Protein AF-0000000072267066 (afdb_homodimer)

Foldseek 3Di:
DQPPVLLVVLQVVLLVDAADAQFGKFKDKDFAAPVQADPVQFRDPVSVVSVLSSRVNSNCNRNCVVVLCVVVVKDKDWPDKDKDFDDTDHHGFMKMKMKGWQWDDFFWTWMKMWIDGPRHTGMIMITTMFIADPVGTDTVCVSCVSSVHDHTDDGDPVSVVVVVVVVPDDPPDDD/DQPPVLLVVLQVVLLVDAADAQFGKFKDKDFAAPVQADPVQFRDPVSVVSVLSSRVNSNCNRNCVVVVCVVVVKDKDWPDKDKDFDATDHHGFMKMKMKGWQWDDFFWTWMKMWIDGPRHTGMIMITTMFIADPVGTDTVCVSCVSSVHDHTDDGDPVSVVVVVVVVPDDPPDDD

Structure (mmCIF, N/CA/C/O backbone):
data_AF-0000000072267066-model_v1
#
loop_
_entity.id
_entity.type
_entity.pdbx_description
1 polymer 'Thioesterase family protein'
#
loop_
_atom_site.group_PDB
_atom_site.id
_atom_site.type_symbol
_atom_site.label_atom_id
_atom_site.label_alt_id
_atom_site.label_comp_id
_atom_site.label_asym_id
_atom_site.label_entity_id
_atom_site.label_seq_id
_atom_site.pdbx_PDB_ins_code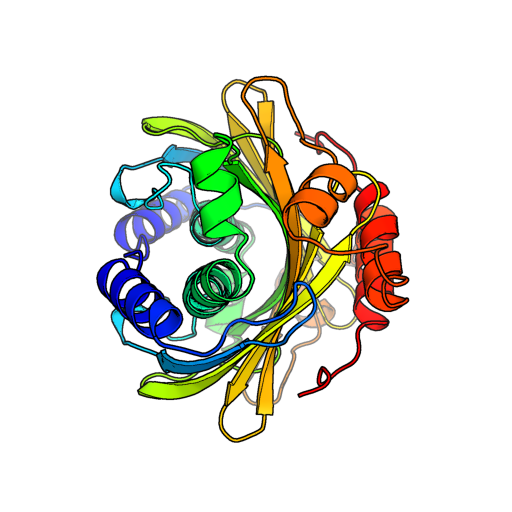
_atom_site.Cartn_x
_atom_site.Cartn_y
_atom_site.Cartn_z
_atom_site.occupancy
_atom_site.B_iso_or_equiv
_atom_site.auth_seq_id
_atom_site.auth_comp_id
_atom_site.auth_asym_id
_atom_site.auth_atom_id
_atom_site.pdbx_PDB_model_num
ATOM 1 N N . MET A 1 1 ? -0.296 6.656 -15.383 1 60.41 1 MET A N 1
ATOM 2 C CA . MET A 1 1 ? -0.919 5.664 -16.25 1 60.41 1 MET A CA 1
ATOM 3 C C . MET A 1 1 ? -0.425 4.258 -15.922 1 60.41 1 MET A C 1
ATOM 5 O O . MET A 1 1 ? 0.74 4.074 -15.562 1 60.41 1 MET A O 1
ATOM 9 N N . TYR A 1 2 ? -1.377 3.418 -15.844 1 66.69 2 TYR A N 1
ATOM 10 C CA . TYR A 1 2 ? -1.003 2.031 -15.586 1 66.69 2 TYR A CA 1
ATOM 11 C C . TYR A 1 2 ? -0.14 1.484 -16.719 1 66.69 2 TYR A C 1
ATOM 13 O O . TYR A 1 2 ? -0.4 1.756 -17.891 1 66.69 2 TYR A O 1
ATOM 21 N N . PRO A 1 3 ? 0.921 0.842 -16.406 1 71.5 3 PRO A N 1
ATOM 22 C CA . PRO A 1 3 ? 1.865 0.387 -17.422 1 71.5 3 PRO A CA 1
ATOM 23 C C . PRO A 1 3 ? 1.376 -0.854 -18.172 1 71.5 3 PRO A C 1
ATOM 25 O O . PRO A 1 3 ? 2.008 -1.911 -18.094 1 71.5 3 PRO A O 1
ATOM 28 N N . TYR A 1 4 ? 0.427 -0.671 -19.047 1 74.69 4 TYR A N 1
ATOM 29 C CA . TYR A 1 4 ? -0.216 -1.79 -19.734 1 74.69 4 TYR A CA 1
ATOM 30 C C . TYR A 1 4 ? 0.747 -2.469 -20.703 1 74.69 4 TYR A C 1
ATOM 32 O O . TYR A 1 4 ? 0.83 -3.699 -20.734 1 74.69 4 TYR A O 1
ATOM 40 N N . VAL A 1 5 ? 1.409 -1.64 -21.406 1 76.31 5 VAL A N 1
ATOM 41 C CA . VAL A 1 5 ? 2.295 -2.195 -22.422 1 76.31 5 VAL A CA 1
ATOM 42 C C . VAL A 1 5 ? 3.434 -2.963 -21.75 1 76.31 5 VAL A C 1
ATOM 44 O O . VAL A 1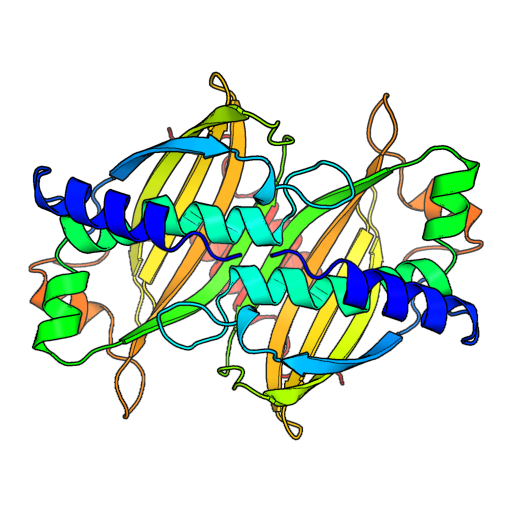 5 ? 3.752 -4.086 -22.141 1 76.31 5 VAL A O 1
ATOM 47 N N . ARG A 1 6 ? 3.965 -2.465 -20.703 1 80.44 6 ARG A N 1
ATOM 48 C CA . ARG A 1 6 ? 5.043 -3.127 -19.984 1 80.44 6 ARG A CA 1
ATOM 49 C C . ARG A 1 6 ? 4.559 -4.426 -19.344 1 80.44 6 ARG A C 1
ATOM 51 O O . ARG A 1 6 ? 5.262 -5.438 -19.375 1 80.44 6 ARG A O 1
ATOM 58 N N . LEU A 1 7 ? 3.393 -4.297 -18.781 1 80.19 7 LEU A N 1
ATOM 59 C CA . LEU A 1 7 ? 2.826 -5.488 -18.156 1 80.19 7 LEU A CA 1
ATOM 60 C C . LEU A 1 7 ? 2.627 -6.598 -19.188 1 80.19 7 LEU A C 1
ATOM 62 O O . LEU A 1 7 ? 2.988 -7.75 -18.938 1 80.19 7 LEU A O 1
ATOM 66 N N . PHE A 1 8 ? 2.102 -6.215 -20.344 1 83.69 8 PHE A N 1
ATOM 67 C CA . PHE A 1 8 ? 1.867 -7.176 -21.422 1 83.69 8 PHE A CA 1
ATOM 68 C C . PHE A 1 8 ? 3.176 -7.816 -21.875 1 83.69 8 PHE A C 1
ATOM 70 O O . PHE A 1 8 ? 3.254 -9.031 -22.031 1 83.69 8 PHE A O 1
ATOM 77 N N . MET A 1 9 ? 4.164 -7 -22.047 1 85.06 9 MET A N 1
ATOM 78 C CA . MET A 1 9 ? 5.461 -7.504 -22.484 1 85.06 9 MET A CA 1
ATOM 79 C C . MET A 1 9 ? 6.066 -8.438 -21.453 1 85.06 9 MET A C 1
ATOM 81 O O . MET A 1 9 ? 6.652 -9.461 -21.797 1 85.06 9 MET A O 1
ATOM 85 N N . GLU A 1 10 ? 5.898 -8.125 -20.203 1 86 10 GLU A N 1
ATOM 86 C CA . GLU A 1 10 ? 6.434 -8.969 -19.125 1 86 10 GLU A CA 1
ATOM 87 C C . GLU A 1 10 ? 5.707 -10.312 -19.062 1 86 10 GLU A C 1
ATOM 89 O O . GLU A 1 10 ? 6.328 -11.344 -18.812 1 86 10 GLU A O 1
ATOM 94 N N . MET A 1 11 ? 4.441 -10.234 -19.297 1 86.19 11 MET A N 1
ATOM 95 C CA . MET A 1 11 ? 3.662 -11.477 -19.297 1 86.19 11 MET A CA 1
ATOM 96 C C . MET A 1 11 ? 4.059 -12.367 -20.469 1 86.19 11 MET A C 1
ATOM 98 O O . MET A 1 11 ? 4.18 -13.586 -20.312 1 86.19 11 MET A O 1
ATOM 102 N N . ARG A 1 12 ? 4.246 -11.797 -21.578 1 88 12 ARG A N 1
ATOM 103 C CA . ARG A 1 12 ? 4.676 -12.562 -22.734 1 88 12 ARG A CA 1
ATOM 104 C C . ARG A 1 12 ? 6.055 -13.172 -22.516 1 88 12 ARG A C 1
ATOM 106 O O . ARG A 1 12 ? 6.297 -14.32 -22.891 1 88 12 ARG A O 1
ATOM 113 N N . ARG A 1 13 ? 6.891 -12.438 -21.969 1 89.38 13 ARG A N 1
ATOM 114 C CA . ARG A 1 13 ? 8.219 -12.945 -21.656 1 89.38 13 ARG A CA 1
ATOM 115 C C . ARG A 1 13 ? 8.141 -14.102 -20.656 1 89.38 13 ARG A C 1
ATOM 117 O O . ARG A 1 13 ? 8.867 -15.086 -20.797 1 89.38 13 ARG A O 1
ATOM 124 N N . ALA A 1 14 ? 7.309 -13.977 -19.703 1 88.81 14 ALA A N 1
ATOM 125 C CA . ALA A 1 14 ? 7.156 -14.984 -18.656 1 88.81 14 ALA A CA 1
ATOM 126 C C . ALA A 1 14 ? 6.727 -16.328 -19.25 1 88.81 14 ALA A C 1
ATOM 128 O O . ALA A 1 14 ? 7.102 -17.375 -18.734 1 88.81 14 ALA A O 1
ATOM 129 N N . ARG A 1 15 ? 5.973 -16.297 -20.328 1 90.31 15 ARG A N 1
ATOM 130 C CA . ARG A 1 15 ? 5.469 -17.516 -20.969 1 90.31 15 ARG A CA 1
ATOM 131 C C . ARG A 1 15 ? 6.602 -18.312 -21.594 1 90.31 15 ARG A C 1
ATOM 133 O O . ARG A 1 15 ? 6.469 -19.516 -21.828 1 90.31 15 ARG A O 1
ATOM 140 N N . ARG A 1 16 ? 7.648 -17.641 -21.828 1 91.94 16 ARG A N 1
ATOM 141 C CA . ARG A 1 16 ? 8.781 -18.281 -22.484 1 91.94 16 ARG A CA 1
ATOM 142 C C . ARG A 1 16 ? 9.805 -18.766 -21.453 1 91.94 16 ARG A C 1
ATOM 144 O O . ARG A 1 16 ? 10.773 -19.438 -21.812 1 91.94 16 ARG A O 1
ATOM 151 N N . LEU A 1 17 ? 9.641 -18.406 -20.266 1 93.94 17 LEU A N 1
ATOM 152 C CA . LEU A 1 17 ? 10.555 -18.797 -19.203 1 93.94 17 LEU A CA 1
ATOM 153 C C . LEU A 1 17 ? 10.148 -20.156 -18.609 1 93.94 17 LEU A C 1
ATOM 155 O O . LEU A 1 17 ? 9.008 -20.594 -18.781 1 93.94 17 LEU A O 1
ATOM 159 N N . ASP A 1 18 ? 11.039 -20.797 -17.922 1 95.81 18 ASP A N 1
ATOM 160 C CA . ASP A 1 18 ? 10.75 -22.062 -17.266 1 95.81 18 ASP A CA 1
ATOM 161 C C . ASP A 1 18 ? 9.656 -21.891 -16.203 1 95.81 18 ASP A C 1
ATOM 163 O O . ASP A 1 18 ? 9.633 -20.891 -15.484 1 95.81 18 ASP A O 1
ATOM 167 N N . PRO A 1 19 ? 8.82 -22.875 -16.094 1 96.31 19 PRO A N 1
ATOM 168 C CA . PRO A 1 19 ? 7.809 -22.797 -15.039 1 96.31 19 PRO A CA 1
ATOM 169 C C . PRO A 1 19 ? 8.422 -22.797 -13.641 1 96.31 19 PRO A C 1
ATOM 171 O O . PRO A 1 19 ? 9.547 -23.281 -13.453 1 96.31 19 PRO A O 1
ATOM 174 N N . LEU A 1 20 ? 7.719 -22.203 -12.742 1 97.31 20 LEU A N 1
ATOM 175 C CA . LEU A 1 20 ? 8.094 -22.172 -11.336 1 97.31 20 LEU A CA 1
ATOM 176 C C . LEU A 1 20 ? 7.098 -22.953 -10.484 1 97.31 20 LEU A C 1
ATOM 178 O O . LEU A 1 20 ? 5.902 -22.969 -10.789 1 97.31 20 LEU A O 1
ATOM 182 N N . PRO A 1 21 ? 7.645 -23.656 -9.445 1 96.19 21 PRO A N 1
ATOM 183 C CA . PRO A 1 21 ? 6.664 -24.141 -8.469 1 96.19 21 PRO A CA 1
ATOM 184 C C . PRO A 1 21 ? 5.918 -23 -7.773 1 96.19 21 PRO A C 1
ATOM 186 O O . PRO A 1 21 ? 6.336 -21.844 -7.852 1 96.19 21 PRO A O 1
ATOM 189 N N . VAL A 1 22 ? 4.855 -23.281 -7.078 1 95.56 22 VAL A N 1
ATOM 190 C CA . VAL A 1 22 ? 3.988 -22.281 -6.453 1 95.56 22 VAL A CA 1
ATOM 191 C C . VAL A 1 22 ? 4.801 -21.422 -5.5 1 95.56 22 VAL A C 1
ATOM 193 O O . VAL A 1 22 ? 4.531 -20.219 -5.355 1 95.56 22 VAL A O 1
ATOM 196 N N . LEU A 1 23 ? 5.797 -22 -4.891 1 96.56 23 LEU A N 1
ATOM 197 C CA . LEU A 1 23 ? 6.602 -21.297 -3.906 1 96.56 23 LEU A CA 1
ATOM 198 C C . LEU A 1 23 ? 7.91 -20.812 -4.523 1 96.56 23 LEU A C 1
ATOM 200 O O . LEU A 1 23 ? 8.844 -20.453 -3.807 1 96.56 23 LEU A O 1
ATOM 204 N N . GLY A 1 24 ? 8.008 -20.891 -5.848 1 96.75 24 GLY A N 1
ATOM 205 C CA . GLY A 1 24 ? 9.211 -20.438 -6.543 1 96.75 24 GLY A CA 1
ATOM 206 C C . GLY A 1 24 ? 9.359 -18.938 -6.559 1 96.75 24 GLY A C 1
ATOM 207 O O . GLY A 1 24 ? 8.422 -18.203 -6.238 1 96.75 24 GLY A O 1
ATOM 208 N N . THR A 1 25 ? 10.555 -18.469 -6.969 1 97.75 25 THR A N 1
ATOM 209 C CA . THR A 1 25 ? 10.898 -17.047 -6.977 1 97.75 25 THR A CA 1
ATOM 210 C C . THR A 1 25 ? 11.078 -16.547 -8.406 1 97.75 25 THR A C 1
ATOM 212 O O . THR A 1 25 ? 11.797 -17.156 -9.203 1 97.75 25 THR A O 1
ATOM 215 N N . HIS A 1 26 ? 10.375 -15.484 -8.75 1 97.69 26 HIS A N 1
ATOM 216 C CA . HIS A 1 26 ? 10.555 -14.797 -10.023 1 97.69 26 HIS A CA 1
ATOM 217 C C . HIS A 1 26 ? 11.398 -13.539 -9.852 1 97.69 26 HIS A C 1
ATOM 219 O O . HIS A 1 26 ? 11.117 -12.711 -8.992 1 97.69 26 HIS A O 1
ATOM 225 N N . ARG A 1 27 ? 12.422 -13.414 -10.602 1 96.75 27 ARG A N 1
ATOM 226 C CA . ARG A 1 27 ? 13.281 -12.234 -10.609 1 96.75 27 ARG A CA 1
ATOM 227 C C . ARG A 1 27 ? 13.195 -11.508 -11.945 1 96.75 27 ARG A C 1
ATOM 229 O O . ARG A 1 27 ? 13.156 -12.141 -13.008 1 96.75 27 ARG A O 1
ATOM 236 N N . SER A 1 28 ? 13.086 -10.234 -11.836 1 94.81 28 SER A N 1
ATOM 237 C CA . SER A 1 28 ? 13.023 -9.422 -13.047 1 94.81 28 SER A CA 1
ATOM 238 C C . SER A 1 28 ? 13.719 -8.078 -12.852 1 94.81 28 SER A C 1
ATOM 240 O O . SER A 1 28 ? 14.031 -7.695 -11.727 1 94.81 28 SER A O 1
ATOM 242 N N . SER A 1 29 ? 13.953 -7.441 -13.938 1 92.75 29 SER A N 1
ATOM 243 C CA . SER A 1 29 ? 14.586 -6.125 -13.938 1 92.75 29 SER A CA 1
ATOM 244 C C . SER A 1 29 ? 13.734 -5.105 -14.68 1 92.75 29 SER A C 1
ATOM 246 O O . SER A 1 29 ? 13.172 -5.41 -15.734 1 92.75 29 SER A O 1
ATOM 248 N N . HIS A 1 30 ? 13.617 -3.99 -14.016 1 88.62 30 HIS A N 1
ATOM 249 C CA . HIS A 1 30 ? 12.797 -2.93 -14.594 1 88.62 30 HIS A CA 1
ATOM 250 C C . HIS A 1 30 ? 13.484 -1.575 -14.477 1 88.62 30 HIS A C 1
ATOM 252 O O . HIS A 1 30 ? 14.375 -1.394 -13.641 1 88.62 30 HIS A O 1
ATOM 258 N N . ARG A 1 31 ? 13.07 -0.757 -15.375 1 84.5 31 ARG A N 1
ATOM 259 C CA . ARG A 1 31 ? 13.555 0.619 -15.297 1 84.5 31 ARG A CA 1
ATOM 260 C C . ARG A 1 31 ? 12.438 1.565 -14.875 1 84.5 31 ARG A C 1
ATOM 262 O O . ARG A 1 31 ? 11.297 1.423 -15.312 1 84.5 31 ARG A O 1
ATOM 269 N N . CYS A 1 32 ? 12.836 2.412 -13.953 1 76.19 32 CYS A N 1
ATOM 270 C CA . CYS A 1 32 ? 11.875 3.441 -13.562 1 76.19 32 CYS A CA 1
ATOM 271 C C . CYS A 1 32 ? 11.773 4.523 -14.625 1 76.19 32 CYS A C 1
ATOM 273 O O . CYS A 1 32 ? 12.773 5.137 -15 1 76.19 32 CYS A O 1
ATOM 275 N N . LEU A 1 33 ? 10.547 4.75 -15.141 1 70.31 33 LEU A N 1
ATOM 276 C CA . LEU A 1 33 ? 10.367 5.715 -16.219 1 70.31 33 LEU A CA 1
ATOM 277 C C . LEU A 1 33 ? 9.766 7.016 -15.688 1 70.31 33 LEU A C 1
ATOM 279 O O . LEU A 1 33 ? 9.195 7.039 -14.602 1 70.31 33 LEU A O 1
ATOM 283 N N . PRO A 1 34 ? 9.961 8.078 -16.453 1 65.19 34 PRO A N 1
ATOM 284 C CA . PRO A 1 34 ? 9.539 9.406 -15.992 1 65.19 34 PRO A CA 1
ATOM 285 C C . PRO A 1 34 ? 8.062 9.453 -15.602 1 65.19 34 PRO A C 1
ATOM 287 O O . PRO A 1 34 ? 7.695 10.156 -14.656 1 65.19 34 PRO A O 1
ATOM 290 N N . TRP A 1 35 ? 7.297 8.734 -16.266 1 62 35 TRP A N 1
ATOM 291 C CA . TRP A 1 35 ? 5.867 8.82 -16 1 62 35 TRP A CA 1
ATOM 292 C C . TRP A 1 35 ? 5.496 8.016 -14.758 1 62 35 TRP A C 1
ATOM 294 O O . TRP A 1 35 ? 4.344 8.031 -14.32 1 62 35 TRP A O 1
ATOM 304 N N . ASP A 1 36 ? 6.555 7.434 -14.234 1 60.69 36 ASP A N 1
ATOM 305 C CA . ASP A 1 36 ? 6.332 6.684 -13.008 1 60.69 36 ASP A CA 1
ATOM 306 C C . ASP A 1 36 ? 6.469 7.582 -11.781 1 60.69 36 ASP A C 1
ATOM 308 O O . ASP A 1 36 ? 6.129 7.176 -10.664 1 60.69 36 ASP A O 1
ATOM 312 N N . LEU A 1 37 ? 6.941 8.758 -11.984 1 54.62 37 LEU A N 1
ATOM 313 C CA . LEU A 1 37 ? 7.348 9.57 -10.844 1 54.62 37 LEU A CA 1
ATOM 314 C C . LEU A 1 37 ? 6.227 10.508 -10.406 1 54.62 37 LEU A C 1
ATOM 316 O O . LEU A 1 37 ? 5.359 10.859 -11.211 1 54.62 37 LEU A O 1
ATOM 320 N N . ALA A 1 38 ? 6.121 10.672 -8.984 1 57.47 38 ALA A N 1
ATOM 321 C CA . ALA A 1 38 ? 5.191 11.633 -8.391 1 57.47 38 ALA A CA 1
ATOM 322 C C . ALA A 1 38 ? 5.777 13.039 -8.391 1 57.47 38 ALA A C 1
ATOM 324 O O . ALA A 1 38 ? 6.973 13.219 -8.648 1 57.47 38 ALA A O 1
ATOM 325 N N . PRO A 1 39 ? 4.922 14.156 -8.352 1 47.88 39 PRO A N 1
ATOM 326 C CA . PRO A 1 39 ? 5.398 15.547 -8.367 1 47.88 39 PRO A CA 1
ATOM 327 C C . PRO A 1 39 ? 6.625 15.758 -7.48 1 47.88 39 PRO A C 1
ATOM 329 O O . PRO A 1 39 ? 7.477 16.594 -7.793 1 47.88 39 PRO A O 1
ATOM 332 N N . TRP A 1 40 ? 6.727 15.086 -6.324 1 48.38 40 TRP A N 1
ATOM 333 C CA . TRP A 1 40 ? 7.895 15.336 -5.48 1 48.38 40 TRP A CA 1
ATOM 334 C C . TRP A 1 40 ? 9.094 14.516 -5.949 1 48.38 40 TRP A C 1
ATOM 336 O O . TRP A 1 40 ? 10.016 14.258 -5.172 1 48.38 40 TRP A O 1
ATOM 346 N N . ARG A 1 41 ? 9.039 14.258 -7.23 1 45.81 41 ARG A N 1
ATOM 347 C CA . ARG A 1 41 ? 10.148 13.648 -7.965 1 45.81 41 ARG A CA 1
ATOM 348 C C . ARG A 1 41 ? 10.523 12.305 -7.363 1 45.81 41 ARG A C 1
ATOM 350 O O . ARG A 1 41 ? 11.695 11.914 -7.395 1 45.81 41 ARG A O 1
ATOM 357 N N . GLU A 1 42 ? 9.812 11.781 -6.434 1 53.75 42 GLU A N 1
ATOM 358 C CA . GLU A 1 42 ? 10.047 10.461 -5.859 1 53.75 42 GLU A CA 1
ATOM 359 C C . GLU A 1 42 ? 8.945 9.484 -6.25 1 53.75 42 GLU A C 1
ATOM 361 O O . GLU A 1 42 ? 7.824 9.898 -6.566 1 53.75 42 GLU A O 1
ATOM 366 N N . LEU A 1 43 ? 9.5 8.352 -6.551 1 52.41 43 LEU A N 1
ATOM 367 C CA . LEU A 1 43 ? 8.492 7.328 -6.785 1 52.41 43 LEU A CA 1
ATOM 368 C C . LEU A 1 43 ? 7.438 7.336 -5.688 1 52.41 43 LEU A C 1
ATOM 370 O O . LEU A 1 43 ? 7.762 7.168 -4.508 1 52.41 43 LEU A O 1
ATOM 374 N N . ASN A 1 44 ? 6.316 7.652 -6.156 1 67.69 44 ASN A N 1
ATOM 375 C CA . ASN A 1 44 ? 5.176 7.727 -5.25 1 67.69 44 ASN A CA 1
ATOM 376 C C . ASN A 1 44 ? 4.809 6.352 -4.695 1 67.69 44 ASN A C 1
ATOM 378 O O . ASN A 1 44 ? 5.039 5.332 -5.352 1 67.69 44 ASN A O 1
ATOM 382 N N . ASN A 1 45 ? 4.457 6.309 -3.502 1 74.88 45 ASN A N 1
ATOM 383 C CA . ASN A 1 45 ? 4.117 5.066 -2.811 1 74.88 45 ASN A CA 1
ATOM 384 C C . ASN A 1 45 ? 3.102 4.246 -3.6 1 74.88 45 ASN A C 1
ATOM 386 O O . ASN A 1 45 ? 3.201 3.02 -3.662 1 74.88 45 ASN A O 1
ATOM 390 N N . GLY A 1 46 ? 2.188 4.941 -4.281 1 76.06 46 GLY A N 1
ATOM 391 C CA . GLY A 1 46 ? 1.214 4.238 -5.102 1 76.06 46 GLY A CA 1
ATOM 392 C C . GLY A 1 46 ? 1.816 3.629 -6.352 1 76.06 46 GLY A C 1
ATOM 393 O O . GLY A 1 46 ? 1.479 2.502 -6.723 1 76.06 46 GLY A O 1
ATOM 394 N N . ARG A 1 47 ? 2.707 4.285 -6.887 1 78.56 47 ARG A N 1
ATOM 395 C CA . ARG A 1 47 ? 3.354 3.801 -8.102 1 78.56 47 ARG A CA 1
ATOM 396 C C . ARG A 1 47 ? 4.246 2.602 -7.801 1 78.56 47 ARG A C 1
ATOM 398 O O . ARG A 1 47 ? 4.371 1.691 -8.625 1 78.56 47 ARG A O 1
ATOM 405 N N . THR A 1 48 ? 4.84 2.648 -6.723 1 83.69 48 THR A N 1
ATOM 406 C CA . THR A 1 48 ? 5.637 1.493 -6.324 1 83.69 48 THR A CA 1
ATOM 407 C C . THR A 1 48 ? 4.793 0.223 -6.332 1 83.69 48 THR A C 1
ATOM 409 O O . THR A 1 48 ? 5.227 -0.816 -6.832 1 83.69 48 THR A O 1
ATOM 412 N N . LEU A 1 49 ? 3.586 0.316 -5.809 1 86.44 49 LEU A N 1
ATOM 413 C CA . LEU A 1 49 ? 2.701 -0.844 -5.793 1 86.44 49 LEU A CA 1
ATOM 414 C C . LEU A 1 49 ? 2.338 -1.268 -7.215 1 86.44 49 LEU A C 1
ATOM 416 O O . LEU A 1 49 ? 2.221 -2.461 -7.5 1 86.44 49 LEU A O 1
ATOM 420 N N . THR A 1 50 ? 2.213 -0.286 -8.047 1 83.25 50 THR A N 1
ATOM 421 C CA . THR A 1 50 ? 1.926 -0.58 -9.445 1 83.25 50 THR A CA 1
ATOM 422 C C . THR A 1 50 ? 3.104 -1.296 -10.102 1 83.25 50 THR A C 1
ATOM 424 O O . THR A 1 50 ? 2.91 -2.23 -10.883 1 83.25 50 THR A O 1
ATOM 427 N N . LEU A 1 51 ? 4.258 -0.851 -9.766 1 85.06 51 LEU A N 1
ATOM 428 C CA . LEU A 1 51 ? 5.449 -1.488 -10.312 1 85.06 51 LEU A CA 1
ATOM 429 C C . LEU A 1 51 ? 5.551 -2.939 -9.852 1 85.06 51 LEU A C 1
ATOM 431 O O . LEU A 1 51 ? 6.004 -3.805 -10.609 1 85.06 51 LEU A O 1
ATOM 435 N N . PHE A 1 52 ? 5.164 -3.178 -8.68 1 91.12 52 PHE A N 1
ATOM 436 C CA . PHE A 1 52 ? 5.195 -4.539 -8.156 1 91.12 52 PHE A CA 1
ATOM 437 C C . PHE A 1 52 ? 4.344 -5.469 -9.008 1 91.12 52 PHE A C 1
ATOM 439 O O . PHE A 1 52 ? 4.586 -6.676 -9.055 1 91.12 52 PHE A O 1
ATOM 446 N N . ASP A 1 53 ? 3.395 -4.938 -9.703 1 89 53 ASP A N 1
ATOM 447 C CA . ASP A 1 53 ? 2.568 -5.754 -10.586 1 89 53 ASP A CA 1
ATOM 448 C C . ASP A 1 53 ? 3.4 -6.352 -11.719 1 89 53 ASP A C 1
ATOM 450 O O . ASP A 1 53 ? 3.104 -7.445 -12.203 1 89 53 ASP A O 1
ATOM 454 N N . LEU A 1 54 ? 4.438 -5.641 -12.078 1 89.25 54 LEU A N 1
ATOM 455 C CA . LEU A 1 54 ? 5.293 -6.098 -13.172 1 89.25 54 LEU A CA 1
ATOM 456 C C . LEU A 1 54 ? 6.062 -7.352 -12.773 1 89.25 54 LEU A C 1
ATOM 458 O O . LEU A 1 54 ? 6.551 -8.086 -13.641 1 89.25 54 LEU A O 1
ATOM 462 N N . GLY A 1 55 ? 6.242 -7.578 -11.531 1 93.44 55 GLY A N 1
ATOM 463 C CA . GLY A 1 55 ? 6.836 -8.812 -11.047 1 93.44 55 GLY A CA 1
ATOM 464 C C . GLY A 1 55 ? 5.809 -9.867 -10.672 1 93.44 55 GLY A C 1
ATOM 465 O O . GLY A 1 55 ? 6.039 -11.062 -10.859 1 93.44 55 GLY A O 1
ATOM 466 N N . ARG A 1 56 ? 4.754 -9.422 -10.188 1 93.81 56 ARG A N 1
ATOM 467 C CA . ARG A 1 56 ? 3.725 -10.336 -9.695 1 93.81 56 ARG A CA 1
ATOM 468 C C . ARG A 1 56 ? 3.049 -11.07 -10.852 1 93.81 56 ARG A C 1
ATOM 470 O O . ARG A 1 56 ? 2.797 -12.273 -10.766 1 93.81 56 ARG A O 1
ATOM 477 N N . ALA A 1 57 ? 2.717 -10.312 -11.914 1 92.06 57 ALA A N 1
ATOM 478 C CA . ALA A 1 57 ? 2 -10.906 -13.039 1 92.06 57 ALA A CA 1
ATOM 479 C C . ALA A 1 57 ? 2.811 -12.031 -13.664 1 92.06 57 ALA A C 1
ATOM 481 O O . ALA A 1 57 ? 2.309 -13.148 -13.828 1 92.06 57 ALA A O 1
ATOM 482 N N . PRO A 1 58 ? 4.09 -11.789 -13.969 1 94.81 58 PRO A N 1
ATOM 483 C CA . PRO A 1 58 ? 4.895 -12.898 -14.484 1 94.81 58 PRO A CA 1
ATOM 484 C C . PRO A 1 58 ? 4.984 -14.07 -13.516 1 94.81 58 PRO A C 1
ATOM 486 O O . PRO A 1 58 ? 5.027 -15.227 -13.938 1 94.81 58 PRO A O 1
ATOM 489 N N . LEU A 1 59 ? 5.062 -13.781 -12.273 1 96.25 59 LEU A N 1
ATOM 490 C CA . LEU A 1 59 ? 5.074 -14.844 -11.281 1 96.25 59 LEU A CA 1
ATOM 491 C C . LEU A 1 59 ? 3.834 -15.727 -11.414 1 96.25 59 LEU A C 1
ATOM 493 O O . LEU A 1 59 ? 3.932 -16.953 -11.383 1 96.25 59 LEU A O 1
ATOM 497 N N . LEU A 1 60 ? 2.688 -15.109 -11.57 1 95.06 60 LEU A N 1
ATOM 498 C CA . LEU A 1 60 ? 1.432 -15.836 -11.711 1 95.06 60 LEU A CA 1
ATOM 499 C C . LEU A 1 60 ? 1.436 -16.688 -12.984 1 95.06 60 LEU A C 1
ATOM 501 O O . LEU A 1 60 ? 0.909 -17.797 -12.992 1 95.06 60 LEU A O 1
ATOM 505 N N . VAL A 1 61 ? 2.018 -16.156 -13.984 1 95.5 61 VAL A N 1
ATOM 506 C CA . VAL A 1 61 ? 2.115 -16.891 -15.242 1 95.5 61 VAL A CA 1
ATOM 507 C C . VAL A 1 61 ? 3.023 -18.109 -15.055 1 95.5 61 VAL A C 1
ATOM 509 O O . VAL A 1 61 ? 2.635 -19.234 -15.375 1 95.5 61 VAL A O 1
ATOM 512 N N . ARG A 1 62 ? 4.148 -17.891 -14.492 1 97.62 62 ARG A N 1
ATOM 513 C CA . ARG A 1 62 ? 5.164 -18.938 -14.422 1 97.62 62 ARG A CA 1
ATOM 514 C C . ARG A 1 62 ? 4.758 -20.031 -13.438 1 97.62 62 ARG A C 1
ATOM 516 O O . ARG A 1 62 ? 5.141 -21.188 -13.594 1 97.62 62 ARG A O 1
ATOM 523 N N . THR A 1 63 ? 4.004 -19.75 -12.43 1 97.19 63 THR A N 1
ATOM 524 C CA . THR A 1 63 ? 3.59 -20.734 -11.438 1 97.19 63 THR A CA 1
ATOM 525 C C . THR A 1 63 ? 2.352 -21.484 -11.914 1 97.19 63 THR A C 1
ATOM 527 O O . THR A 1 63 ? 1.915 -22.438 -11.258 1 97.19 63 THR A O 1
ATOM 530 N N . GLY A 1 64 ? 1.686 -20.984 -12.977 1 96.38 64 GLY A N 1
ATOM 531 C CA . GLY A 1 64 ? 0.488 -21.625 -13.5 1 96.38 64 GLY A CA 1
ATOM 532 C C . GLY A 1 64 ? -0.792 -21.062 -12.914 1 96.38 64 GLY A C 1
ATOM 533 O O . GLY A 1 64 ? -1.891 -21.438 -13.328 1 96.38 64 GLY A O 1
ATOM 534 N N . MET A 1 65 ? -0.665 -20.172 -12.023 1 95.75 65 MET A N 1
ATOM 535 C CA . MET A 1 65 ? -1.825 -19.562 -11.383 1 95.75 65 MET A CA 1
ATOM 536 C C . MET A 1 65 ? -2.736 -18.906 -12.414 1 95.75 65 MET A C 1
ATOM 538 O O . MET A 1 65 ? -3.955 -19.078 -12.367 1 95.75 65 MET A O 1
ATOM 542 N N . GLN A 1 66 ? -2.146 -18.172 -13.227 1 94.12 66 GLN A N 1
ATOM 543 C CA . GLN A 1 66 ? -2.932 -17.484 -14.242 1 94.12 66 GLN A CA 1
ATOM 544 C C . GLN A 1 66 ? -3.744 -18.453 -15.078 1 94.12 66 GLN A C 1
ATOM 546 O O . GLN A 1 66 ? -4.926 -18.234 -15.344 1 94.12 66 GLN A O 1
ATOM 551 N N . ARG A 1 67 ? -3.148 -19.5 -15.477 1 94.06 67 ARG A N 1
ATOM 552 C CA . ARG A 1 67 ? -3.805 -20.516 -16.297 1 94.06 67 ARG A CA 1
ATOM 553 C C . ARG A 1 67 ? -4.965 -21.156 -15.539 1 94.06 67 ARG A C 1
ATOM 555 O O . ARG A 1 67 ? -6.074 -21.266 -16.078 1 94.06 67 ARG A O 1
ATOM 562 N N . ILE A 1 68 ? -4.742 -21.578 -14.367 1 95.5 68 ILE A N 1
ATOM 563 C CA . ILE A 1 68 ? -5.754 -22.281 -13.586 1 95.5 68 ILE A CA 1
ATOM 564 C C . ILE A 1 68 ? -6.938 -21.359 -13.328 1 95.5 68 ILE A C 1
ATOM 566 O O . ILE A 1 68 ? -8.094 -21.766 -13.414 1 95.5 68 ILE A O 1
ATOM 570 N N . CYS A 1 69 ? -6.637 -20.141 -12.969 1 93.94 69 CYS A N 1
ATOM 571 C CA . CYS A 1 69 ? -7.707 -19.188 -12.734 1 93.94 69 CYS A CA 1
ATOM 572 C C . CYS A 1 69 ? -8.555 -19 -13.992 1 93.94 69 CYS A C 1
ATOM 574 O O . CYS A 1 69 ? -9.781 -18.922 -13.914 1 93.94 69 CYS A O 1
ATOM 576 N N . SER A 1 70 ? -7.895 -18.922 -15.078 1 93.25 70 SER A N 1
ATOM 577 C CA . SER A 1 70 ? -8.609 -18.781 -16.344 1 93.25 70 SER A CA 1
ATOM 578 C C . SER A 1 70 ? -9.469 -20.016 -16.625 1 93.25 70 SER A C 1
ATOM 580 O O . SER A 1 70 ? -10.641 -19.875 -17 1 93.25 70 SER A O 1
ATOM 582 N N . GLU A 1 71 ? -8.953 -21.156 -16.453 1 95.5 71 GLU A N 1
ATOM 583 C CA . GLU A 1 71 ? -9.633 -22.406 -16.75 1 95.5 71 GLU A CA 1
ATOM 584 C C . GLU A 1 71 ? -10.844 -22.609 -15.836 1 95.5 71 GLU A C 1
ATOM 586 O O . GLU A 1 71 ? -11.875 -23.109 -16.266 1 95.5 71 GLU A O 1
ATOM 591 N N . LYS A 1 72 ? -10.727 -22.141 -14.641 1 96.06 72 LYS A N 1
ATOM 592 C CA . LYS A 1 72 ? -11.766 -22.422 -13.648 1 96.06 72 LYS A CA 1
ATOM 593 C C . LYS A 1 72 ? -12.68 -21.234 -13.461 1 96.06 72 LYS A C 1
ATOM 595 O O . LYS A 1 72 ? -13.641 -21.297 -12.688 1 96.06 72 LYS A O 1
ATOM 600 N N . GLY A 1 73 ? -12.297 -20.188 -14.062 1 94.12 73 GLY A N 1
ATOM 601 C CA . GLY A 1 73 ? -13.094 -18.969 -13.922 1 94.12 73 GLY A CA 1
ATOM 602 C C . GLY A 1 73 ? -12.898 -18.281 -12.586 1 94.12 73 GLY A C 1
ATOM 603 O O . GLY A 1 73 ? -13.844 -17.719 -12.031 1 94.12 73 GLY A O 1
ATOM 604 N N . TRP A 1 74 ? -11.789 -18.453 -11.977 1 94.31 74 TRP A N 1
ATOM 605 C CA . TRP A 1 74 ? -11.469 -17.812 -10.703 1 94.31 74 TRP A CA 1
ATOM 606 C C . TRP A 1 74 ? -10.844 -16.438 -10.93 1 94.31 74 TRP A C 1
ATOM 608 O O . TRP A 1 74 ? -10.164 -16.203 -11.93 1 94.31 74 TRP A O 1
ATOM 618 N N . GLY A 1 75 ? -11.133 -15.523 -10.047 1 90.69 75 GLY A N 1
ATOM 619 C CA . GLY A 1 75 ? -10.461 -14.234 -9.992 1 90.69 75 GLY A CA 1
ATOM 620 C C . GLY A 1 75 ? -9.406 -14.156 -8.906 1 90.69 75 GLY A C 1
ATOM 621 O O . GLY A 1 75 ? -9.344 -15.023 -8.031 1 90.69 75 GLY A O 1
ATOM 622 N N . MET A 1 76 ? -8.547 -13.227 -9.125 1 90.81 76 MET A N 1
ATOM 623 C CA . MET A 1 76 ? -7.559 -12.938 -8.086 1 90.81 76 MET A CA 1
ATOM 624 C C . MET A 1 76 ? -7.68 -11.492 -7.605 1 90.81 76 MET A C 1
ATOM 626 O O . MET A 1 76 ? -7.848 -10.578 -8.414 1 90.81 76 MET A O 1
ATOM 630 N N . THR A 1 77 ? -7.637 -11.312 -6.297 1 90.25 77 THR A N 1
ATOM 631 C CA . THR A 1 77 ? -7.773 -9.961 -5.754 1 90.25 77 THR A CA 1
ATOM 632 C C . THR A 1 77 ? -6.836 -9.758 -4.566 1 90.25 77 THR A C 1
ATOM 634 O O . THR A 1 77 ? -6.48 -10.719 -3.883 1 90.25 77 THR A O 1
ATOM 637 N N . VAL A 1 78 ? -6.418 -8.539 -4.453 1 93.19 78 VAL A N 1
ATOM 638 C CA . VAL A 1 78 ? -5.605 -8.164 -3.301 1 93.19 78 VAL A CA 1
ATOM 639 C C . VAL A 1 78 ? -6.508 -7.777 -2.133 1 93.19 78 VAL A C 1
ATOM 641 O O . VAL A 1 78 ? -7.363 -6.902 -2.268 1 93.19 78 VAL A O 1
ATOM 644 N N . ALA A 1 79 ? -6.305 -8.43 -1.033 1 95.38 79 ALA A N 1
ATOM 645 C CA . ALA A 1 79 ? -7.117 -8.164 0.154 1 95.38 79 ALA A CA 1
ATOM 646 C C . ALA A 1 79 ? -6.391 -7.227 1.117 1 95.38 79 ALA A C 1
ATOM 648 O O . ALA A 1 79 ? -7.012 -6.633 2 1 95.38 79 ALA A O 1
ATOM 649 N N . GLY A 1 80 ? -5.098 -7.117 0.963 1 96 80 GLY A N 1
ATOM 650 C CA . GLY A 1 80 ? -4.309 -6.242 1.819 1 96 80 GLY A CA 1
ATOM 651 C C . GLY A 1 80 ? -2.836 -6.23 1.464 1 96 80 GLY A C 1
ATOM 652 O O . GLY A 1 80 ? -2.363 -7.098 0.725 1 96 80 GLY A O 1
ATOM 653 N N . SER A 1 81 ? -2.129 -5.285 1.983 1 96.5 81 SER A N 1
ATOM 654 C CA . SER A 1 81 ? -0.689 -5.188 1.77 1 96.5 81 SER A CA 1
ATOM 655 C C . SER A 1 81 ? -0.017 -4.391 2.885 1 96.5 81 SER A C 1
ATOM 657 O O . SER A 1 81 ? -0.662 -3.576 3.547 1 96.5 81 SER A O 1
ATOM 659 N N . SER A 1 82 ? 1.141 -4.684 3.129 1 97.56 82 SER A N 1
ATOM 660 C CA . SER A 1 82 ? 2.021 -3.93 4.016 1 97.56 82 SER A CA 1
ATOM 661 C C . SER A 1 82 ? 3.363 -3.643 3.352 1 97.56 82 SER A C 1
ATOM 663 O O . SER A 1 82 ? 4.09 -4.566 2.98 1 97.56 82 SER A O 1
ATOM 665 N N . VAL A 1 83 ? 3.682 -2.395 3.244 1 96.44 83 VAL A N 1
ATOM 666 C CA . VAL A 1 83 ? 4.879 -2.012 2.502 1 96.44 83 VAL A CA 1
ATOM 667 C C . VAL A 1 83 ? 5.816 -1.22 3.408 1 96.44 83 VAL A C 1
ATOM 669 O O . VAL A 1 83 ? 5.367 -0.43 4.242 1 96.44 83 VAL A O 1
ATOM 672 N N . ARG A 1 84 ? 7.078 -1.492 3.248 1 96.69 84 ARG A N 1
ATOM 673 C CA . ARG A 1 84 ? 8.156 -0.701 3.832 1 96.69 84 ARG A CA 1
ATOM 674 C C . ARG A 1 84 ? 8.961 0.009 2.75 1 96.69 84 ARG A C 1
ATOM 676 O O . ARG A 1 84 ? 9.398 -0.618 1.781 1 96.69 84 ARG A O 1
ATOM 683 N N . TYR A 1 85 ? 9.07 1.306 2.906 1 93.88 85 TYR A N 1
ATOM 684 C CA . TYR A 1 85 ? 9.906 2.115 2.027 1 93.88 85 TYR A CA 1
ATOM 685 C C . TYR A 1 85 ? 11.141 2.617 2.76 1 93.88 85 TYR A C 1
ATOM 687 O O . TYR A 1 85 ? 11.039 3.209 3.838 1 93.88 85 TYR A O 1
ATOM 695 N N . ARG A 1 86 ? 12.32 2.396 2.16 1 91.81 86 ARG A N 1
ATOM 696 C CA . ARG A 1 86 ? 13.523 2.809 2.877 1 91.81 86 ARG A CA 1
ATOM 697 C C . ARG A 1 86 ? 14.391 3.717 2.012 1 91.81 86 ARG A C 1
ATOM 699 O O . ARG A 1 86 ? 15.109 4.578 2.529 1 91.81 86 ARG A O 1
ATOM 706 N N . ARG A 1 87 ? 14.352 3.502 0.755 1 88 87 ARG A N 1
ATOM 707 C CA . ARG A 1 87 ? 15.172 4.324 -0.135 1 88 87 ARG A CA 1
ATOM 708 C C . ARG A 1 87 ? 14.352 4.816 -1.324 1 88 87 ARG A C 1
ATOM 710 O O . ARG A 1 87 ? 13.461 4.113 -1.809 1 88 87 ARG A O 1
ATOM 717 N N . ARG A 1 88 ? 14.727 5.934 -1.711 1 78.88 88 ARG A N 1
ATOM 718 C CA . ARG A 1 88 ? 14.062 6.492 -2.881 1 78.88 88 ARG A CA 1
ATOM 719 C C . ARG A 1 88 ? 14.5 5.777 -4.156 1 78.88 88 ARG A C 1
ATOM 721 O O . ARG A 1 88 ? 15.648 5.34 -4.266 1 78.88 88 ARG A O 1
ATOM 728 N N . VAL A 1 89 ? 13.477 5.574 -4.902 1 76.94 89 VAL A N 1
ATOM 729 C CA . VAL A 1 89 ? 13.805 5.047 -6.219 1 76.94 89 VAL A CA 1
ATOM 730 C C . VAL A 1 89 ? 13.961 6.195 -7.215 1 76.94 89 VAL A C 1
ATOM 732 O O . VAL A 1 89 ? 13.133 7.102 -7.262 1 76.94 89 VAL A O 1
ATOM 735 N N . VAL A 1 90 ? 15.094 6.203 -7.887 1 71 90 VAL A N 1
ATOM 736 C CA . VAL A 1 90 ? 15.477 7.312 -8.75 1 71 90 VAL A CA 1
ATOM 737 C C . VAL A 1 90 ? 15.148 6.977 -10.203 1 71 90 VAL A C 1
ATOM 739 O O . VAL A 1 90 ? 15.156 5.805 -10.594 1 71 90 VAL A O 1
ATOM 742 N N . LEU A 1 91 ? 14.922 8.039 -10.883 1 69.56 91 LEU A N 1
ATOM 743 C CA . LEU A 1 91 ? 14.586 7.953 -12.297 1 69.56 91 LEU A CA 1
ATOM 744 C C . LEU A 1 91 ? 15.695 7.242 -13.07 1 69.56 91 LEU A C 1
ATOM 746 O O . LEU A 1 91 ? 16.875 7.492 -12.844 1 69.56 91 LEU A O 1
ATOM 750 N N . MET A 1 92 ? 15.242 6.379 -13.961 1 75.38 92 MET A N 1
ATOM 751 C CA . MET A 1 92 ? 16.031 5.734 -15.016 1 75.38 92 MET A CA 1
ATOM 752 C C . MET A 1 92 ? 16.969 4.695 -14.43 1 75.38 92 MET A C 1
ATOM 754 O O . MET A 1 92 ? 17.75 4.074 -15.156 1 75.38 92 MET A O 1
ATOM 758 N N . GLU A 1 93 ? 16.859 4.516 -13.211 1 80.25 93 GLU A N 1
ATOM 759 C CA . GLU A 1 93 ? 17.719 3.494 -12.625 1 80.25 93 GLU A CA 1
ATOM 760 C C . GLU A 1 93 ? 17.109 2.104 -12.781 1 80.25 93 GLU A C 1
ATOM 762 O O . GLU A 1 93 ? 15.891 1.953 -12.797 1 80.25 93 GLU A O 1
ATOM 767 N N . ARG A 1 94 ? 18.031 1.236 -12.953 1 89.62 94 ARG A N 1
ATOM 768 C CA . ARG A 1 94 ? 17.609 -0.159 -13.055 1 89.62 94 ARG A CA 1
ATOM 769 C C . ARG A 1 94 ? 17.234 -0.723 -11.688 1 89.62 94 ARG A C 1
ATOM 771 O O . ARG A 1 94 ? 18 -0.609 -10.734 1 89.62 94 ARG A O 1
ATOM 778 N N . LEU A 1 95 ? 16.047 -1.266 -11.672 1 91.25 95 LEU A N 1
ATOM 779 C CA . LEU A 1 95 ? 15.531 -1.86 -10.438 1 91.25 95 LEU A CA 1
ATOM 780 C C . LEU A 1 95 ? 15.398 -3.373 -10.578 1 91.25 95 LEU A C 1
ATOM 782 O O . LEU A 1 95 ? 14.898 -3.863 -11.594 1 91.25 95 LEU A O 1
ATOM 786 N N . GLU A 1 96 ? 15.938 -4.031 -9.633 1 95.31 96 GLU A N 1
ATOM 787 C CA . GLU A 1 96 ? 15.703 -5.473 -9.555 1 95.31 96 GLU A CA 1
ATOM 788 C C . GLU A 1 96 ? 14.508 -5.785 -8.656 1 95.31 96 GLU A C 1
ATOM 790 O O . GLU A 1 96 ? 14.352 -5.184 -7.59 1 95.31 96 GLU A O 1
ATOM 795 N N . MET A 1 97 ? 13.703 -6.699 -9.133 1 95.88 97 MET A N 1
ATOM 796 C CA . MET A 1 97 ? 12.5 -7.062 -8.391 1 95.88 97 MET A CA 1
ATOM 797 C C . MET A 1 97 ? 12.484 -8.555 -8.086 1 95.88 97 MET A C 1
ATOM 799 O O . MET A 1 97 ? 12.797 -9.375 -8.953 1 95.88 97 MET A O 1
ATOM 803 N N . VAL A 1 98 ? 12.203 -8.867 -6.887 1 97.94 98 VAL A N 1
ATOM 804 C CA . VAL A 1 98 ? 12.07 -10.25 -6.449 1 97.94 98 VAL A CA 1
ATOM 805 C C . VAL A 1 98 ? 10.648 -10.508 -5.957 1 97.94 98 VAL A C 1
ATOM 807 O O . VAL A 1 98 ? 10.148 -9.797 -5.082 1 97.94 98 VAL A O 1
ATOM 810 N N . SER A 1 99 ? 9.977 -11.508 -6.523 1 97.62 99 SER A N 1
ATOM 811 C CA . SER A 1 99 ? 8.602 -11.844 -6.172 1 97.62 99 SER A CA 1
ATOM 812 C C . SER A 1 99 ? 8.453 -13.336 -5.883 1 97.62 99 SER A C 1
ATOM 814 O O . SER A 1 99 ? 8.906 -14.172 -6.664 1 97.62 99 SER A O 1
ATOM 816 N N . ARG A 1 100 ? 7.77 -13.648 -4.809 1 98 100 ARG A N 1
ATOM 817 C CA . ARG A 1 100 ? 7.543 -15.055 -4.484 1 98 100 ARG A CA 1
ATOM 818 C C . ARG A 1 100 ? 6.32 -15.219 -3.588 1 98 100 ARG A C 1
ATOM 820 O O . ARG A 1 100 ? 5.934 -14.289 -2.881 1 98 100 ARG A O 1
ATOM 827 N N . CYS A 1 101 ? 5.762 -16.391 -3.596 1 97.94 101 CYS A N 1
ATOM 828 C CA . CYS A 1 101 ? 4.715 -16.766 -2.656 1 97.94 101 CYS A CA 1
ATOM 829 C C . CYS A 1 101 ? 5.312 -17.344 -1.377 1 97.94 101 CYS A C 1
ATOM 831 O O . CYS A 1 101 ? 6.199 -18.203 -1.43 1 97.94 101 CYS A O 1
ATOM 833 N N . LEU A 1 102 ? 4.879 -16.875 -0.24 1 98.06 102 LEU A N 1
ATOM 834 C CA . LEU A 1 102 ? 5.375 -17.344 1.048 1 98.06 102 LEU A CA 1
ATOM 835 C C . LEU A 1 102 ? 4.582 -18.562 1.523 1 98.06 102 LEU A C 1
ATOM 837 O O . LEU A 1 102 ? 5.09 -19.375 2.297 1 98.06 102 LEU A O 1
ATOM 841 N N . GLY A 1 103 ? 3.393 -18.656 1.151 1 98.31 103 GLY A N 1
ATOM 842 C CA . GLY A 1 103 ? 2.455 -19.672 1.596 1 98.31 103 GLY A CA 1
ATOM 843 C C . GLY A 1 103 ? 1.021 -19.188 1.655 1 98.31 103 GLY A C 1
ATOM 844 O O . GLY A 1 103 ? 0.692 -18.141 1.073 1 98.31 103 GLY A O 1
ATOM 845 N N . TRP A 1 104 ? 0.189 -19.984 2.227 1 98.31 104 TRP A N 1
ATOM 846 C CA . TRP A 1 104 ? -1.223 -19.641 2.32 1 98.31 104 TRP A CA 1
ATOM 847 C C . TRP A 1 104 ? -1.844 -20.203 3.594 1 98.31 104 TRP A C 1
ATOM 849 O O . TRP A 1 104 ? -1.326 -21.156 4.172 1 98.31 104 TRP A O 1
ATOM 859 N N . ASP A 1 105 ? -2.781 -19.547 4.027 1 97.62 105 ASP A N 1
ATOM 860 C CA . ASP A 1 105 ? -3.6 -20.062 5.125 1 97.62 105 ASP A CA 1
ATOM 861 C C . ASP A 1 105 ? -4.98 -20.484 4.629 1 97.62 105 ASP A C 1
ATOM 863 O O . ASP A 1 105 ? -5.125 -20.922 3.486 1 97.62 105 ASP A O 1
ATOM 867 N N . GLY A 1 106 ? -5.945 -20.484 5.48 1 96.81 106 GLY A N 1
ATOM 868 C CA . GLY A 1 106 ? -7.254 -21 5.113 1 96.81 106 GLY A CA 1
ATOM 869 C C . GLY A 1 106 ? -7.984 -20.125 4.117 1 96.81 106 GLY A C 1
ATOM 870 O O . GLY A 1 106 ? -8.938 -20.562 3.471 1 96.81 106 GLY A O 1
ATOM 871 N N . ARG A 1 107 ? -7.535 -18.859 3.961 1 97 107 ARG A N 1
ATOM 872 C CA . ARG A 1 107 ? -8.352 -17.969 3.154 1 97 107 ARG A CA 1
ATOM 873 C C . ARG A 1 107 ? -7.5 -17.234 2.119 1 97 107 ARG A C 1
ATOM 875 O O . ARG A 1 107 ? -8.008 -16.828 1.068 1 97 107 ARG A O 1
ATOM 882 N N . PHE A 1 108 ? -6.219 -17.094 2.418 1 98.06 108 PHE A N 1
ATOM 883 C CA . PHE A 1 108 ? -5.445 -16.172 1.595 1 98.06 108 PHE A CA 1
ATOM 884 C C . PHE A 1 108 ? -4.102 -16.781 1.208 1 98.06 108 PHE A C 1
ATOM 886 O O . PHE A 1 108 ? -3.578 -17.641 1.919 1 98.06 108 PHE A O 1
ATOM 893 N N . PHE A 1 109 ? -3.596 -16.359 0.037 1 98 109 PHE A N 1
ATOM 894 C CA . PHE A 1 109 ? -2.184 -16.5 -0.3 1 98 109 PHE A CA 1
ATOM 895 C C . PHE A 1 109 ? -1.396 -15.281 0.179 1 98 109 PHE A C 1
ATOM 897 O O . PHE A 1 109 ? -1.892 -14.148 0.13 1 98 109 PHE A O 1
ATOM 904 N N . TYR A 1 110 ? -0.171 -15.5 0.608 1 98.5 110 TYR A N 1
ATOM 905 C CA . TYR A 1 110 ? 0.717 -14.422 1.022 1 98.5 110 TYR A CA 1
ATOM 906 C C . TYR A 1 110 ? 1.967 -14.375 0.151 1 98.5 110 TYR A C 1
ATOM 908 O O . TYR A 1 110 ? 2.672 -15.383 0.016 1 98.5 110 TYR A O 1
ATOM 916 N N . MET A 1 111 ? 2.191 -13.195 -0.42 1 97.88 111 MET A N 1
ATOM 917 C CA . MET A 1 111 ? 3.322 -13 -1.322 1 97.88 111 MET A CA 1
ATOM 918 C C . MET A 1 111 ? 4.273 -11.938 -0.777 1 97.88 111 MET A C 1
ATOM 920 O O . MET A 1 111 ? 3.842 -11 -0.101 1 97.88 111 MET A O 1
ATOM 924 N N . GLU A 1 112 ? 5.461 -12.148 -1.114 1 98.06 112 GLU A N 1
ATOM 925 C CA . GLU A 1 112 ? 6.527 -11.211 -0.763 1 98.06 112 GLU A CA 1
ATOM 926 C C . GLU A 1 112 ? 7.18 -10.625 -2.012 1 98.06 112 GLU A C 1
ATOM 928 O O . GLU A 1 112 ? 7.559 -11.359 -2.926 1 98.06 112 GLU A O 1
ATOM 933 N N . GLN A 1 113 ? 7.332 -9.312 -2.047 1 97.56 113 GLN A N 1
ATOM 934 C CA . GLN A 1 113 ? 8.008 -8.664 -3.164 1 97.56 113 GLN A CA 1
ATOM 935 C C . GLN A 1 113 ? 8.969 -7.586 -2.672 1 97.56 113 GLN A C 1
ATOM 937 O O . GLN A 1 113 ? 8.68 -6.879 -1.708 1 97.56 113 GLN A O 1
ATOM 942 N N . SER A 1 114 ? 10.078 -7.484 -3.283 1 97.31 114 SER A N 1
ATOM 943 C CA . SER A 1 114 ? 11.07 -6.48 -2.922 1 97.31 114 SER A CA 1
ATOM 944 C C . SER A 1 114 ? 11.672 -5.828 -4.164 1 97.31 114 SER A C 1
ATOM 946 O O . SER A 1 114 ? 11.742 -6.449 -5.227 1 97.31 114 SER A O 1
ATOM 948 N N . LEU A 1 115 ? 12.023 -4.637 -4.023 1 94.56 115 LEU A N 1
ATOM 949 C CA . LEU A 1 115 ? 12.703 -3.846 -5.043 1 94.56 115 LEU A CA 1
ATOM 950 C C . LEU A 1 115 ? 14.109 -3.477 -4.598 1 94.56 115 LEU A C 1
ATOM 952 O O . LEU A 1 115 ? 14.32 -3.109 -3.438 1 94.56 115 LEU A O 1
ATOM 956 N N . TRP A 1 116 ? 15 -3.545 -5.527 1 95.12 116 TRP A N 1
ATOM 957 C CA . TRP A 1 116 ? 16.406 -3.318 -5.227 1 95.12 116 TRP A CA 1
ATOM 958 C C . TRP A 1 116 ? 17.047 -2.387 -6.254 1 95.12 116 TRP A C 1
ATOM 960 O O . TRP A 1 116 ? 16.766 -2.492 -7.453 1 95.12 116 TRP A O 1
ATOM 970 N N . ARG A 1 117 ? 17.875 -1.537 -5.758 1 92.5 117 ARG A N 1
ATOM 971 C CA . ARG A 1 117 ? 18.672 -0.63 -6.582 1 92.5 117 ARG A CA 1
ATOM 972 C C . ARG A 1 117 ? 20.156 -0.716 -6.227 1 92.5 117 ARG A C 1
ATOM 974 O O . ARG A 1 117 ? 20.562 -0.331 -5.129 1 92.5 117 ARG A O 1
ATOM 981 N N . LYS A 1 118 ? 20.969 -1.197 -7.195 1 91.44 118 LYS A N 1
ATOM 982 C CA . LYS A 1 118 ? 22.406 -1.307 -7.004 1 91.44 118 LYS A CA 1
ATOM 983 C C . LYS A 1 118 ? 22.734 -2.053 -5.715 1 91.44 118 LYS A C 1
ATOM 985 O O . LYS A 1 118 ? 23.547 -1.594 -4.918 1 91.44 118 LYS A O 1
ATOM 990 N N . GLY A 1 119 ? 21.953 -3.09 -5.496 1 91.75 119 GLY A N 1
ATOM 991 C CA . GLY A 1 119 ? 22.234 -3.969 -4.375 1 91.75 119 GLY A CA 1
ATOM 992 C C . GLY A 1 119 ? 21.578 -3.527 -3.084 1 91.75 119 GLY A C 1
ATOM 993 O O . GLY A 1 119 ? 21.562 -4.266 -2.098 1 91.75 119 GLY A O 1
ATOM 994 N N . ASP A 1 120 ? 20.953 -2.352 -3.068 1 94.12 120 ASP A N 1
ATOM 995 C CA . ASP A 1 120 ? 20.266 -1.85 -1.888 1 94.12 120 ASP A CA 1
ATOM 996 C C . ASP A 1 120 ? 18.75 -2.041 -2.018 1 94.12 120 ASP A C 1
ATOM 998 O O . ASP A 1 120 ? 18.156 -1.625 -3.01 1 94.12 120 ASP A O 1
ATOM 1002 N N . CYS A 1 121 ? 18.188 -2.648 -1.025 1 96 121 CYS A N 1
ATOM 1003 C CA . CYS A 1 121 ? 16.734 -2.785 -1.031 1 96 121 CYS A CA 1
ATOM 1004 C C . CYS A 1 121 ? 16.062 -1.435 -0.815 1 96 121 CYS A C 1
ATOM 1006 O O . CYS A 1 121 ? 16.406 -0.711 0.124 1 96 121 CYS A O 1
ATOM 1008 N N . THR A 1 122 ? 15.156 -1.13 -1.693 1 93.94 122 THR A N 1
ATOM 1009 C CA . THR A 1 122 ? 14.492 0.164 -1.585 1 93.94 122 THR A CA 1
ATOM 1010 C C . THR A 1 122 ? 13.102 0.011 -0.966 1 93.94 122 THR A C 1
ATOM 1012 O O . THR A 1 122 ? 12.633 0.902 -0.255 1 93.94 122 THR A O 1
ATOM 1015 N N . SER A 1 123 ? 12.391 -1.054 -1.264 1 95.06 123 SER A N 1
ATOM 1016 C CA . SER A 1 123 ? 11.047 -1.286 -0.758 1 95.06 123 SER A CA 1
ATOM 1017 C C . SER A 1 123 ? 10.75 -2.777 -0.626 1 95.06 123 SER A C 1
ATOM 1019 O O . SER A 1 123 ? 11.336 -3.596 -1.338 1 95.06 123 SER A O 1
ATOM 1021 N N . HIS A 1 124 ? 9.93 -3.111 0.262 1 97.44 124 HIS A N 1
ATOM 1022 C CA . HIS A 1 124 ? 9.539 -4.48 0.574 1 97.44 124 HIS A CA 1
ATOM 1023 C C . HIS A 1 124 ? 8.047 -4.57 0.894 1 97.44 124 HIS A C 1
ATOM 1025 O O . HIS A 1 124 ? 7.547 -3.82 1.733 1 97.44 124 HIS A O 1
ATOM 1031 N N . MET A 1 125 ? 7.375 -5.527 0.222 1 97 125 MET A N 1
ATOM 1032 C CA . MET A 1 125 ? 5.93 -5.617 0.387 1 97 125 MET A CA 1
ATOM 1033 C C . MET A 1 125 ? 5.508 -7.039 0.744 1 97 125 MET A C 1
ATOM 1035 O O . MET A 1 125 ? 6.02 -8 0.173 1 97 125 MET A O 1
ATOM 1039 N N . LEU A 1 126 ? 4.691 -7.148 1.737 1 98.38 126 LEU A N 1
ATOM 1040 C CA . LEU A 1 126 ? 3.877 -8.336 1.989 1 98.38 126 LEU A CA 1
ATOM 1041 C C . LEU A 1 126 ? 2.465 -8.148 1.444 1 98.38 126 LEU A C 1
ATOM 1043 O O . LEU A 1 126 ? 1.792 -7.168 1.772 1 98.38 126 LEU A O 1
ATOM 1047 N N . LEU A 1 127 ? 2.055 -9.062 0.604 1 97.56 127 LEU A N 1
ATOM 1048 C CA . LEU A 1 127 ? 0.758 -8.961 -0.059 1 97.56 127 LEU A CA 1
ATOM 1049 C C . LEU A 1 127 ? -0.151 -10.117 0.34 1 97.56 127 LEU A C 1
ATOM 1051 O O . LEU A 1 127 ? 0.281 -11.273 0.359 1 97.56 127 LEU A O 1
ATOM 1055 N N . ARG A 1 128 ? -1.319 -9.828 0.751 1 97.88 128 ARG A N 1
ATOM 1056 C CA . ARG A 1 128 ? -2.391 -10.797 0.984 1 97.88 128 ARG A CA 1
ATOM 1057 C C . ARG A 1 128 ? -3.328 -10.867 -0.216 1 97.88 128 ARG A C 1
ATOM 1059 O O . ARG A 1 128 ? -3.965 -9.875 -0.578 1 97.88 128 ARG A O 1
ATOM 1066 N N . ALA A 1 129 ? -3.438 -12.016 -0.801 1 96.19 129 ALA A N 1
ATOM 1067 C CA . ALA A 1 129 ? -4.215 -12.18 -2.027 1 96.19 129 ALA A CA 1
ATOM 1068 C C . ALA A 1 129 ? -5.266 -13.273 -1.867 1 96.19 129 ALA A C 1
ATOM 1070 O O . ALA A 1 129 ? -5.023 -14.281 -1.2 1 96.19 129 ALA A O 1
ATOM 1071 N N . ALA A 1 130 ? -6.359 -13.078 -2.539 1 95.5 130 ALA A N 1
ATOM 1072 C CA . ALA A 1 130 ? -7.43 -14.062 -2.518 1 95.5 130 ALA A CA 1
ATOM 1073 C C . ALA A 1 130 ? -7.793 -14.516 -3.93 1 95.5 130 ALA A C 1
ATOM 1075 O O . ALA A 1 130 ? -7.711 -13.727 -4.875 1 95.5 130 ALA A O 1
ATOM 1076 N N . THR A 1 131 ? -8.133 -15.703 -4.027 1 95 131 THR A N 1
ATOM 1077 C CA . THR A 1 131 ? -8.781 -16.234 -5.223 1 95 131 THR A CA 1
ATOM 1078 C C . THR A 1 131 ? -10.297 -16.281 -5.035 1 95 131 THR A C 1
ATOM 1080 O O . THR A 1 131 ? -10.781 -16.75 -4.004 1 95 131 THR A O 1
ATOM 1083 N N . THR A 1 132 ? -10.969 -15.812 -6.059 1 94.06 132 THR A N 1
ATOM 1084 C CA . THR A 1 132 ? -12.398 -15.625 -5.82 1 94.06 132 THR A CA 1
ATOM 1085 C C . THR A 1 132 ? -13.219 -16.141 -7.004 1 94.06 132 THR A C 1
ATOM 1087 O O . THR A 1 132 ? -12.688 -16.281 -8.109 1 94.06 132 THR A O 1
ATOM 1090 N N . THR A 1 133 ? -14.453 -16.438 -6.691 1 92.94 133 THR A N 1
ATOM 1091 C CA . THR A 1 133 ? -15.523 -16.625 -7.668 1 92.94 133 THR A CA 1
ATOM 1092 C C . THR A 1 133 ? -16.703 -15.703 -7.367 1 92.94 133 THR A C 1
ATOM 1094 O O . THR A 1 133 ? -16.609 -14.852 -6.48 1 92.94 133 THR A O 1
ATOM 1097 N N . GLY A 1 134 ? -17.719 -15.812 -8.156 1 86.19 134 GLY A N 1
ATOM 1098 C CA . GLY A 1 134 ? -18.938 -15.062 -7.863 1 86.19 134 GLY A CA 1
ATOM 1099 C C . GLY A 1 134 ? -19.516 -15.391 -6.5 1 86.19 134 GLY A C 1
ATOM 1100 O O . GLY A 1 134 ? -20.203 -14.562 -5.898 1 86.19 134 GLY A O 1
ATOM 1101 N N . SER A 1 135 ? -19.203 -16.531 -5.969 1 88.75 135 SER A N 1
ATOM 1102 C CA . SER A 1 135 ? -19.797 -17.016 -4.727 1 88.75 135 SER A CA 1
ATOM 1103 C C . SER A 1 135 ? -18.891 -16.734 -3.535 1 88.75 135 SER A C 1
ATOM 1105 O O . SER A 1 135 ? -19.25 -17.031 -2.393 1 88.75 135 SER A O 1
ATOM 1107 N N . GLY A 1 136 ? -17.766 -16.203 -3.832 1 90.69 136 GLY A N 1
ATOM 1108 C CA . GLY A 1 136 ? -16.906 -15.875 -2.711 1 90.69 136 GLY A CA 1
ATOM 1109 C C . GLY A 1 136 ? -15.477 -16.375 -2.896 1 90.69 136 GLY A C 1
ATOM 1110 O O . GLY A 1 136 ? -15.031 -16.578 -4.023 1 90.69 136 GLY A O 1
ATOM 1111 N N . ILE A 1 137 ? -14.812 -16.531 -1.769 1 94.69 137 ILE A N 1
ATOM 1112 C CA . ILE A 1 137 ? -13.398 -16.875 -1.793 1 94.69 137 ILE A CA 1
ATOM 1113 C C . ILE A 1 137 ? -13.234 -18.375 -2.047 1 94.69 137 ILE A C 1
ATOM 1115 O O . ILE A 1 137 ? -13.977 -19.188 -1.483 1 94.69 137 ILE A O 1
ATOM 1119 N N . VAL A 1 138 ? -12.359 -18.703 -2.965 1 96.88 138 VAL A N 1
ATOM 1120 C CA . VAL A 1 138 ? -11.922 -20.078 -3.16 1 96.88 138 VAL A CA 1
ATOM 1121 C C . VAL A 1 138 ? -10.836 -20.422 -2.146 1 96.88 138 VAL A C 1
ATOM 1123 O O . VAL A 1 138 ? -9.812 -19.75 -2.066 1 96.88 138 VAL A O 1
ATOM 1126 N N . PRO A 1 139 ? -11.047 -21.438 -1.372 1 97.06 139 PRO A N 1
ATOM 1127 C CA . PRO A 1 139 ? -10 -21.797 -0.408 1 97.06 139 PRO A CA 1
ATOM 1128 C C . PRO A 1 139 ? -8.641 -22.031 -1.068 1 97.06 139 PRO A C 1
ATOM 1130 O O . PRO A 1 139 ? -8.555 -22.766 -2.055 1 97.06 139 PRO A O 1
ATOM 1133 N N . PRO A 1 140 ? -7.578 -21.484 -0.526 1 97.56 140 PRO A N 1
ATOM 1134 C CA . PRO A 1 140 ? -6.25 -21.609 -1.128 1 97.56 140 PRO A CA 1
ATOM 1135 C C . PRO A 1 140 ? -5.828 -23.062 -1.309 1 97.56 140 PRO A C 1
ATOM 1137 O O . PRO A 1 140 ? -5.105 -23.391 -2.256 1 97.56 140 PRO A O 1
ATOM 1140 N N . ALA A 1 141 ? -6.242 -23.922 -0.437 1 96.62 141 ALA A N 1
ATOM 1141 C CA . ALA A 1 141 ? -5.898 -25.328 -0.56 1 96.62 141 ALA A CA 1
ATOM 1142 C C . ALA A 1 141 ? -6.43 -25.906 -1.869 1 96.62 141 ALA A C 1
ATOM 1144 O O . ALA A 1 141 ? -5.777 -26.766 -2.488 1 96.62 141 ALA A O 1
ATOM 1145 N N . GLU A 1 142 ? -7.613 -25.516 -2.211 1 96.75 142 GLU A N 1
ATOM 1146 C CA . GLU A 1 142 ? -8.18 -25.953 -3.482 1 96.75 142 GLU A CA 1
ATOM 1147 C C . GLU A 1 142 ? -7.363 -25.438 -4.66 1 96.75 142 GLU A C 1
ATOM 1149 O O . GLU A 1 142 ? -7.102 -26.172 -5.613 1 96.75 142 GLU A O 1
ATOM 1154 N N . VAL A 1 143 ? -6.965 -24.188 -4.59 1 97.19 143 VAL A N 1
ATOM 1155 C CA . VAL A 1 143 ? -6.141 -23.578 -5.637 1 97.19 143 VAL A CA 1
ATOM 1156 C C . VAL A 1 143 ? -4.797 -24.297 -5.707 1 97.19 143 VAL A C 1
ATOM 1158 O O . VAL A 1 143 ? -4.336 -24.656 -6.789 1 97.19 143 VAL A O 1
ATOM 1161 N N . ALA A 1 144 ? -4.184 -24.516 -4.566 1 96.88 144 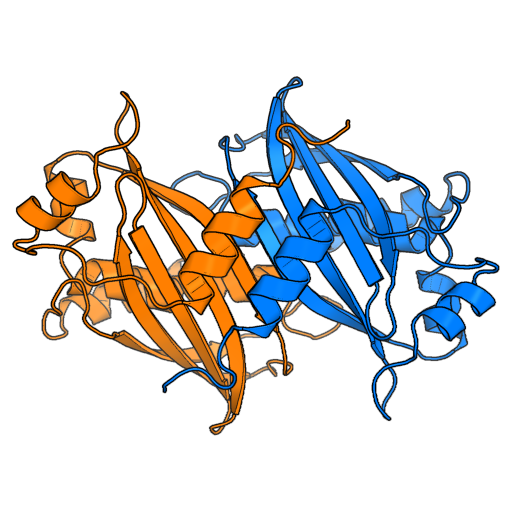ALA A N 1
ATOM 1162 C CA . ALA A 1 144 ? -2.891 -25.203 -4.484 1 96.88 144 ALA A CA 1
ATOM 1163 C C . ALA A 1 144 ? -2.973 -26.609 -5.066 1 96.88 144 ALA A C 1
ATOM 1165 O O . ALA A 1 144 ? -2.059 -27.047 -5.766 1 96.88 144 ALA A O 1
ATOM 1166 N N . ALA A 1 145 ? -4.008 -27.266 -4.785 1 96.06 145 ALA A N 1
ATOM 1167 C CA . ALA A 1 145 ? -4.199 -28.609 -5.316 1 96.06 145 ALA A CA 1
ATOM 1168 C C . ALA A 1 145 ? -4.281 -28.594 -6.844 1 96.06 145 ALA A C 1
ATOM 1170 O O . ALA A 1 145 ? -3.688 -29.438 -7.512 1 96.06 145 ALA A O 1
ATOM 1171 N N . ALA A 1 146 ? -5.031 -27.625 -7.297 1 96.25 146 ALA A N 1
ATOM 1172 C CA . ALA A 1 146 ? -5.172 -27.5 -8.742 1 96.25 146 ALA A CA 1
ATOM 1173 C C . ALA A 1 146 ? -3.824 -27.219 -9.406 1 96.25 146 ALA A C 1
ATOM 1175 O O . ALA A 1 146 ? -3.615 -27.562 -10.57 1 96.25 146 ALA A O 1
ATOM 1176 N N . LEU A 1 147 ? -2.939 -26.625 -8.664 1 96.25 147 LEU A N 1
ATOM 1177 C CA . LEU A 1 147 ? -1.609 -26.297 -9.164 1 96.25 147 LEU A CA 1
ATOM 1178 C C . LEU A 1 147 ? -0.63 -27.438 -8.906 1 96.25 147 LEU A C 1
ATOM 1180 O O . LEU A 1 147 ? 0.533 -27.359 -9.312 1 96.25 147 LEU A O 1
ATOM 1184 N N . GLY A 1 148 ? -1.15 -28.406 -8.195 1 94.69 148 GLY A N 1
ATOM 1185 C CA . GLY A 1 148 ? -0.278 -29.516 -7.836 1 94.69 148 GLY A CA 1
ATOM 1186 C C . GLY A 1 148 ? 0.667 -29.188 -6.695 1 94.69 148 GLY A C 1
ATOM 1187 O O . GLY A 1 148 ? 1.754 -29.766 -6.598 1 94.69 148 GLY A O 1
ATOM 1188 N N . ALA A 1 149 ? 0.101 -28.25 -6.07 1 89.56 149 ALA A N 1
ATOM 1189 C CA . ALA A 1 149 ? 0.899 -27.859 -4.91 1 89.56 149 ALA A CA 1
ATOM 1190 C C . ALA A 1 149 ? 0.445 -28.594 -3.658 1 89.56 149 ALA A C 1
ATOM 1192 O O . ALA A 1 149 ? -0.684 -29.094 -3.598 1 89.56 149 ALA A O 1
ATOM 1193 N N . GLY A 1 150 ? 1.17 -29.125 -2.766 1 89 150 GLY A N 1
ATOM 1194 C CA . GLY A 1 150 ? 0.877 -29.766 -1.495 1 89 150 GLY A CA 1
ATOM 1195 C C . GLY A 1 150 ? 0.43 -28.797 -0.421 1 89 150 GLY A C 1
ATOM 1196 O O . GLY A 1 150 ? -0.47 -27.984 -0.646 1 89 150 GLY A O 1
ATOM 1197 N N . GLU A 1 151 ? 0.85 -28.969 0.647 1 94.19 151 GLU A N 1
ATOM 1198 C CA . GLU A 1 151 ? 0.51 -28.141 1.802 1 94.19 151 GLU A CA 1
ATOM 1199 C C . GLU A 1 151 ? 1.367 -26.875 1.849 1 94.19 151 GLU A C 1
ATOM 1201 O O . GLU A 1 151 ? 2.502 -26.875 1.365 1 94.19 151 GLU A O 1
ATOM 1206 N N . SER A 1 152 ? 0.747 -25.828 2.367 1 97.5 152 SER A N 1
ATOM 1207 C CA . SER A 1 152 ? 1.502 -24.594 2.557 1 97.5 152 SER A CA 1
ATOM 1208 C C . SER A 1 152 ? 2.609 -24.781 3.592 1 97.5 152 SER A C 1
ATOM 1210 O O . SER A 1 152 ? 2.406 -25.438 4.617 1 97.5 152 SER A O 1
ATOM 1212 N N . PRO A 1 153 ? 3.766 -24.297 3.318 1 97.06 153 PRO A N 1
ATOM 1213 C CA . PRO A 1 153 ? 4.703 -24.188 4.438 1 97.06 153 PRO A CA 1
ATOM 1214 C C . PRO A 1 153 ? 4.211 -23.234 5.531 1 97.06 153 PRO A C 1
ATOM 1216 O O . PRO A 1 153 ? 3.301 -22.438 5.297 1 97.06 153 PRO A O 1
ATOM 1219 N N . PRO A 1 154 ? 4.742 -23.438 6.75 1 97.31 154 PRO A N 1
ATOM 1220 C CA . PRO A 1 154 ? 4.43 -22.391 7.734 1 97.31 154 PRO A CA 1
ATOM 1221 C C . PRO A 1 154 ? 4.844 -21 7.27 1 97.31 154 PRO A C 1
ATOM 1223 O O . PRO A 1 154 ? 5.918 -20.828 6.684 1 97.31 154 PRO A O 1
ATOM 1226 N N . LEU A 1 155 ? 3.984 -20.047 7.445 1 98 155 LEU A N 1
ATOM 1227 C CA . LEU A 1 155 ? 4.352 -18.656 7.133 1 98 155 LEU A CA 1
ATOM 1228 C C . LEU A 1 155 ? 5.449 -18.172 8.07 1 98 155 LEU A C 1
ATOM 1230 O O . LEU A 1 155 ? 5.477 -18.531 9.25 1 98 155 LEU A O 1
ATOM 1234 N N . PRO A 1 156 ? 6.391 -17.391 7.539 1 97.38 156 PRO A N 1
ATOM 1235 C CA . PRO A 1 156 ? 7.391 -16.812 8.438 1 97.38 156 PRO A CA 1
ATOM 1236 C C . PRO A 1 156 ? 6.766 -16.031 9.594 1 97.38 156 PRO A C 1
ATOM 1238 O O . PRO A 1 156 ? 5.691 -15.445 9.438 1 97.38 156 PRO A O 1
ATOM 1241 N N . ASP A 1 157 ? 7.438 -15.914 10.719 1 97.38 157 ASP A N 1
ATOM 1242 C CA . ASP A 1 157 ? 6.93 -15.281 11.938 1 97.38 157 ASP A CA 1
ATOM 1243 C C . ASP A 1 157 ? 6.523 -13.836 11.68 1 97.38 157 ASP A C 1
ATOM 1245 O O . ASP A 1 157 ? 5.504 -13.367 12.195 1 97.38 157 ASP A O 1
ATOM 1249 N N . TRP A 1 158 ? 7.273 -13.125 10.906 1 97.62 158 TRP A N 1
ATOM 1250 C CA . TRP A 1 158 ? 6.996 -11.711 10.656 1 97.62 158 TRP A CA 1
ATOM 1251 C C . TRP A 1 158 ? 5.715 -11.539 9.852 1 97.62 158 TRP A C 1
ATOM 1253 O O . TRP A 1 158 ? 4.957 -10.594 10.07 1 97.62 158 TRP A O 1
ATOM 1263 N N . ALA A 1 159 ? 5.445 -12.453 8.859 1 98.12 159 ALA A N 1
ATOM 1264 C CA . ALA A 1 159 ? 4.191 -12.422 8.117 1 98.12 159 ALA A CA 1
ATOM 1265 C C . ALA A 1 159 ? 3.006 -12.742 9.016 1 98.12 159 ALA A C 1
ATOM 1267 O O . ALA A 1 159 ? 1.969 -12.086 8.953 1 98.12 159 ALA A O 1
ATOM 1268 N N . GLN A 1 160 ? 3.232 -13.734 9.891 1 98.25 160 GLN A N 1
ATOM 1269 C CA . GLN A 1 160 ? 2.186 -14.102 10.836 1 98.25 160 GLN A CA 1
ATOM 1270 C C . GLN A 1 160 ? 1.873 -12.945 11.789 1 98.25 160 GLN A C 1
ATOM 1272 O O . GLN A 1 160 ? 0.71 -12.711 12.125 1 98.25 160 GLN A O 1
ATOM 1277 N N . ALA A 1 161 ? 2.889 -12.273 12.219 1 98.31 161 ALA A N 1
ATOM 1278 C CA . ALA A 1 161 ? 2.703 -11.125 13.109 1 98.31 161 ALA A CA 1
ATOM 1279 C C . ALA A 1 161 ? 1.863 -10.047 12.43 1 98.31 161 ALA A C 1
ATOM 1281 O O . ALA A 1 161 ? 0.993 -9.445 13.062 1 98.31 161 ALA A O 1
ATOM 1282 N N . TRP A 1 162 ? 2.125 -9.797 11.156 1 98.25 162 TRP A N 1
ATOM 1283 C CA . TRP A 1 162 ? 1.33 -8.82 10.422 1 98.25 162 TRP A CA 1
ATOM 1284 C C . TRP A 1 162 ? -0.125 -9.266 10.32 1 98.25 162 TRP A C 1
ATOM 1286 O O . TRP A 1 162 ? -1.041 -8.453 10.484 1 98.25 162 TRP A O 1
ATOM 1296 N N . ILE A 1 163 ? -0.299 -10.531 10.039 1 98.25 163 ILE A N 1
ATOM 1297 C CA . ILE A 1 163 ? -1.646 -11.07 9.914 1 98.25 163 ILE A CA 1
ATOM 1298 C C . ILE A 1 163 ? -2.408 -10.859 11.227 1 98.25 163 ILE A C 1
ATOM 1300 O O . ILE A 1 163 ? -3.553 -10.398 11.219 1 98.25 163 ILE A O 1
ATOM 1304 N N . GLU A 1 164 ? -1.797 -11.133 12.281 1 98 164 GLU A N 1
ATOM 1305 C CA . GLU A 1 164 ? -2.414 -10.992 13.594 1 98 164 GLU A CA 1
ATOM 1306 C C . GLU A 1 164 ? -2.682 -9.523 13.922 1 98 164 GLU A C 1
ATOM 1308 O O . GLU A 1 164 ? -3.736 -9.188 14.461 1 98 164 GLU A O 1
ATOM 1313 N N . ALA A 1 165 ? -1.756 -8.664 13.633 1 98 165 ALA A N 1
ATOM 1314 C CA . ALA A 1 165 ? -1.933 -7.23 13.867 1 98 165 ALA A CA 1
ATOM 1315 C C . ALA A 1 165 ? -3.09 -6.68 13.039 1 98 165 ALA A C 1
ATOM 1317 O O . ALA A 1 165 ? -3.9 -5.895 13.531 1 98 165 ALA A O 1
ATOM 1318 N N . ASP A 1 166 ? -3.137 -7.117 11.789 1 96.94 166 ASP A N 1
ATOM 1319 C CA . ASP A 1 166 ? -4.18 -6.637 10.891 1 96.94 166 ASP A CA 1
ATOM 1320 C C . ASP A 1 166 ? -5.562 -7.066 11.367 1 96.94 166 ASP A C 1
ATOM 1322 O O . ASP A 1 166 ? -6.555 -6.375 11.133 1 96.94 166 ASP A O 1
ATOM 1326 N N . ALA A 1 167 ? -5.613 -8.219 12.039 1 96.62 167 ALA A N 1
ATOM 1327 C CA . ALA A 1 167 ? -6.883 -8.734 12.555 1 96.62 167 ALA A CA 1
ATOM 1328 C C . ALA A 1 167 ? -7.414 -7.848 13.68 1 96.62 167 ALA A C 1
ATOM 1330 O O . ALA A 1 167 ? -8.609 -7.871 13.984 1 96.62 167 ALA A O 1
ATOM 1331 N N . LEU A 1 168 ? -6.57 -7.039 14.30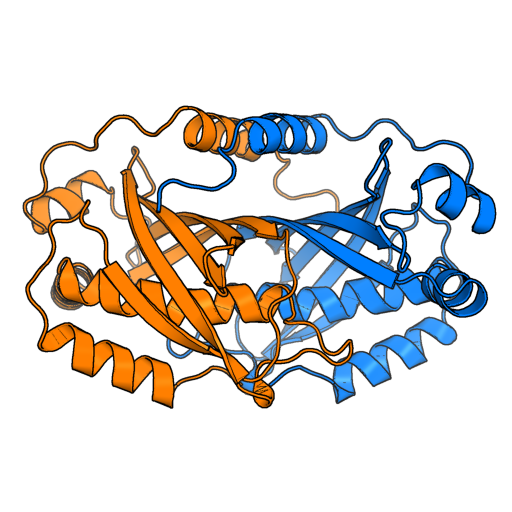5 1 96.94 168 LEU A N 1
ATOM 1332 C CA . LEU A 1 168 ? -6.977 -6.156 15.391 1 96.94 168 LEU A CA 1
ATOM 1333 C C . LEU A 1 168 ? -7.566 -4.855 14.852 1 96.94 168 LEU A C 1
ATOM 1335 O O . LEU A 1 168 ? -8.195 -4.098 15.586 1 96.94 168 LEU A O 1
ATOM 1339 N N . ARG A 1 169 ? -7.32 -4.578 13.641 1 96.38 169 ARG A N 1
ATOM 1340 C CA . ARG A 1 169 ? -7.785 -3.334 13.031 1 96.38 169 ARG A CA 1
ATOM 1341 C C . ARG A 1 169 ? -9.312 -3.289 12.977 1 96.38 169 ARG A C 1
ATOM 1343 O O . ARG A 1 169 ? -9.945 -4.219 12.469 1 96.38 169 ARG A O 1
ATOM 1350 N N . PRO A 1 170 ? -9.828 -2.172 13.5 1 95.56 170 PRO A N 1
ATOM 1351 C CA . PRO A 1 170 ? -11.289 -2.09 13.453 1 95.56 170 PRO A CA 1
ATOM 1352 C C . PRO A 1 170 ? -11.836 -2.07 12.023 1 95.56 170 PRO A C 1
ATOM 1354 O O . PRO A 1 170 ? -11.234 -1.457 11.141 1 95.56 170 PRO A O 1
ATOM 1357 N N . TRP A 1 171 ? -12.938 -2.783 11.836 1 94.94 171 TRP A N 1
ATOM 1358 C CA . TRP A 1 171 ? -13.633 -2.758 10.547 1 94.94 171 TRP A CA 1
ATOM 1359 C C . TRP A 1 171 ? -15.141 -2.732 10.75 1 94.94 171 TRP A C 1
ATOM 1361 O O . TRP A 1 171 ? -15.695 -3.594 11.43 1 94.94 171 TRP A O 1
ATOM 1371 N N . PRO A 1 172 ? -15.875 -1.799 10.188 1 94.38 172 PRO A N 1
ATOM 1372 C CA . PRO A 1 172 ? -15.266 -0.667 9.484 1 94.38 172 PRO A CA 1
ATOM 1373 C C . PRO A 1 172 ? -14.609 0.334 10.43 1 94.38 172 PRO A C 1
ATOM 1375 O O . PRO A 1 172 ? -14.859 0.305 11.641 1 94.38 172 PRO A O 1
ATOM 1378 N N . PRO A 1 173 ? -13.672 1.103 9.805 1 93.31 173 PRO A N 1
ATOM 1379 C CA . PRO A 1 173 ? -13.078 2.148 10.641 1 93.31 173 PRO A CA 1
ATOM 1380 C C . PRO A 1 173 ? -14.086 3.219 11.055 1 93.31 173 PRO A C 1
ATOM 1382 O O . PRO A 1 173 ? -15.195 3.275 10.5 1 93.31 173 PRO A O 1
ATOM 1385 N N . ALA A 1 174 ? -13.734 4.012 12.148 1 81 174 ALA A N 1
ATOM 1386 C CA . ALA A 1 174 ? -14.617 5.09 12.594 1 81 174 ALA A CA 1
ATOM 1387 C C . ALA A 1 174 ? -14.789 6.137 11.5 1 81 174 ALA A C 1
ATOM 1389 O O . ALA A 1 174 ? -13.812 6.547 10.859 1 81 174 ALA A O 1
ATOM 1390 N N . ALA A 1 175 ? -16.031 6.258 11.008 1 69.56 175 ALA A N 1
ATOM 1391 C CA . ALA A 1 175 ? -16.344 7.23 9.969 1 69.56 175 ALA A CA 1
ATOM 1392 C C . ALA A 1 175 ? -16.219 8.656 10.492 1 69.56 175 ALA A C 1
ATOM 1394 O O . ALA A 1 175 ? -16.391 8.906 11.688 1 69.56 175 ALA A O 1
ATOM 1395 N N . MET B 1 1 ? -1.653 7.555 -14.852 1 60.38 1 MET B N 1
ATOM 1396 C CA . MET B 1 1 ? -1.089 8.891 -14.688 1 60.38 1 MET B CA 1
ATOM 1397 C C . MET B 1 1 ? -1.451 9.469 -13.32 1 60.38 1 MET B C 1
ATOM 1399 O O . MET B 1 1 ? -2.551 9.242 -12.82 1 60.38 1 MET B O 1
ATOM 1403 N N . TYR B 1 2 ? -0.445 10.008 -12.734 1 66.06 2 TYR B N 1
ATOM 1404 C CA . TYR B 1 2 ? -0.7 10.648 -11.453 1 66.06 2 TYR B CA 1
ATOM 1405 C C . TYR B 1 2 ? -1.672 11.812 -11.609 1 66.06 2 TYR B C 1
ATOM 1407 O O . TYR B 1 2 ? -1.59 12.57 -12.578 1 66.06 2 TYR B O 1
ATOM 1415 N N . PRO B 1 3 ? -2.635 11.891 -10.773 1 71.44 3 PRO B N 1
ATOM 1416 C CA . PRO B 1 3 ? -3.674 12.914 -10.93 1 71.44 3 PRO B CA 1
ATOM 1417 C C . PRO B 1 3 ? -3.209 14.297 -10.484 1 71.44 3 PRO B C 1
ATOM 1419 O O . PRO B 1 3 ? -3.758 14.859 -9.539 1 71.44 3 PRO B O 1
ATOM 1422 N N . TYR B 1 4 ? -2.402 14.938 -11.297 1 74.56 4 TYR B N 1
ATOM 1423 C CA . TYR B 1 4 ? -1.784 16.203 -10.922 1 74.56 4 TYR B CA 1
ATOM 1424 C C . TYR B 1 4 ? -2.82 17.328 -10.859 1 74.56 4 TYR B C 1
ATOM 1426 O O . TYR B 1 4 ? -2.83 18.125 -9.922 1 74.56 4 TYR B O 1
ATOM 1434 N N . VAL B 1 5 ? -3.631 17.312 -11.852 1 76.06 5 VAL B N 1
ATOM 1435 C CA . VAL B 1 5 ? -4.609 18.391 -11.93 1 76.06 5 VAL B CA 1
ATOM 1436 C C . VAL B 1 5 ? -5.594 18.281 -10.766 1 76.06 5 VAL B C 1
ATOM 1438 O O . VAL B 1 5 ? -5.891 19.266 -10.094 1 76.06 5 VAL B O 1
ATOM 1441 N N . ARG B 1 6 ? -6.008 17.125 -10.438 1 80.5 6 ARG B N 1
ATOM 1442 C CA . ARG B 1 6 ? -6.934 16.906 -9.336 1 80.5 6 ARG B CA 1
ATOM 1443 C C . ARG B 1 6 ? -6.289 17.25 -8 1 80.5 6 ARG B C 1
ATOM 1445 O O . ARG B 1 6 ? -6.922 17.859 -7.133 1 80.5 6 ARG B O 1
ATOM 1452 N N . LEU B 1 7 ? -5.074 16.797 -7.91 1 80.19 7 LEU B N 1
ATOM 1453 C CA . LEU B 1 7 ? -4.355 17.094 -6.676 1 80.19 7 LEU B CA 1
ATOM 1454 C C . LEU B 1 7 ? -4.223 18.594 -6.469 1 80.19 7 LEU B C 1
ATOM 1456 O O . LEU B 1 7 ? -4.473 19.109 -5.371 1 80.19 7 LEU B O 1
ATOM 1460 N N . PHE B 1 8 ? -3.887 19.297 -7.555 1 83.44 8 PHE B N 1
ATOM 1461 C CA . PHE B 1 8 ? -3.736 20.75 -7.492 1 83.44 8 PHE B CA 1
ATOM 1462 C C . PHE B 1 8 ? -5.051 21.422 -7.102 1 83.44 8 PHE B C 1
ATOM 1464 O O . PHE B 1 8 ? -5.07 22.297 -6.242 1 83.44 8 PHE B O 1
ATOM 1471 N N . MET B 1 9 ? -6.098 20.984 -7.711 1 84.75 9 MET B N 1
ATOM 1472 C CA . MET B 1 9 ? -7.41 21.562 -7.422 1 84.75 9 MET B CA 1
ATOM 1473 C C . MET B 1 9 ? -7.812 21.297 -5.973 1 84.75 9 MET B C 1
ATOM 1475 O O . MET B 1 9 ? -8.375 22.172 -5.312 1 84.75 9 MET B O 1
ATOM 1479 N N . GLU B 1 10 ? -7.496 20.156 -5.473 1 85.69 10 GLU B N 1
ATOM 1480 C CA . GLU B 1 10 ? -7.832 19.812 -4.094 1 85.69 10 GLU B CA 1
ATOM 1481 C C . GLU B 1 10 ? -7.02 20.641 -3.105 1 85.69 10 GLU B C 1
ATOM 1483 O O . GLU B 1 10 ? -7.535 21.062 -2.064 1 85.69 10 GLU B O 1
ATOM 1488 N N . MET B 1 11 ? -5.812 20.859 -3.465 1 85.62 11 MET B N 1
ATOM 1489 C CA . MET B 1 11 ? -4.965 21.688 -2.604 1 85.62 11 MET B CA 1
ATOM 1490 C C . MET B 1 11 ? -5.453 23.125 -2.572 1 85.62 11 MET B C 1
ATOM 1492 O O . MET B 1 11 ? -5.469 23.766 -1.515 1 85.62 11 MET B O 1
ATOM 1496 N N . ARG B 1 12 ? -5.824 23.625 -3.674 1 88.06 12 ARG B N 1
ATOM 1497 C CA . ARG B 1 12 ? -6.355 24.969 -3.744 1 88.06 12 ARG B CA 1
ATOM 1498 C C . ARG B 1 12 ? -7.648 25.094 -2.947 1 88.06 12 ARG B C 1
ATOM 1500 O O . ARG B 1 12 ? -7.867 26.094 -2.256 1 88.06 12 ARG B O 1
ATOM 1507 N N . ARG B 1 13 ? -8.445 24.156 -3.068 1 89.19 13 ARG B N 1
ATOM 1508 C CA . ARG B 1 13 ? -9.688 24.141 -2.301 1 89.19 13 ARG B CA 1
ATOM 1509 C C . ARG B 1 13 ? -9.398 24.094 -0.804 1 89.19 13 ARG B C 1
ATOM 1511 O O . ARG B 1 13 ? -10.07 24.781 -0.021 1 89.19 13 ARG B O 1
ATOM 1518 N N . ALA B 1 14 ? -8.461 23.312 -0.421 1 88.56 14 ALA B N 1
ATOM 1519 C CA . ALA B 1 14 ? -8.102 23.156 0.986 1 88.56 14 ALA B CA 1
ATOM 1520 C C . ALA B 1 14 ? -7.672 24.469 1.607 1 88.56 14 ALA B C 1
ATOM 1522 O O . ALA B 1 14 ? -7.902 24.719 2.795 1 88.56 14 ALA B O 1
ATOM 1523 N N . ARG B 1 15 ? -7.066 25.359 0.819 1 89.94 15 ARG B N 1
ATOM 1524 C CA . ARG B 1 15 ? -6.574 26.641 1.311 1 89.94 15 ARG B CA 1
ATOM 1525 C C . ARG B 1 15 ? -7.73 27.562 1.684 1 89.94 15 ARG B C 1
ATOM 1527 O O . ARG B 1 15 ? -7.555 28.5 2.463 1 89.94 15 ARG B O 1
ATOM 1534 N N . ARG B 1 16 ? -8.852 27.234 1.17 1 91.62 16 ARG B N 1
ATOM 1535 C CA . ARG B 1 16 ? -10.016 28.078 1.419 1 91.62 16 ARG B CA 1
ATOM 1536 C C . ARG B 1 16 ? -10.859 27.516 2.557 1 91.62 16 ARG B C 1
ATOM 1538 O O . ARG B 1 16 ? -11.828 28.156 2.988 1 91.62 16 ARG B O 1
ATOM 1545 N N . LEU B 1 17 ? -10.555 26.375 2.988 1 93.81 17 LEU B N 1
ATOM 1546 C CA . LEU B 1 17 ? -11.289 25.734 4.07 1 93.81 17 LEU B CA 1
ATOM 1547 C C . LEU B 1 17 ? -10.727 26.141 5.43 1 93.81 17 LEU B C 1
ATOM 1549 O O . LEU B 1 17 ? -9.594 26.625 5.516 1 93.81 17 LEU B O 1
ATOM 1553 N N . ASP B 1 18 ? -11.484 25.969 6.457 1 95.69 18 ASP B N 1
ATOM 1554 C CA . ASP B 1 18 ? -11.039 26.25 7.816 1 95.69 18 ASP B CA 1
ATOM 1555 C C . ASP B 1 18 ? -9.836 25.391 8.188 1 95.69 18 ASP B C 1
ATOM 1557 O O . ASP B 1 18 ? -9.781 24.203 7.844 1 95.69 18 ASP B O 1
ATOM 1561 N N . PRO B 1 19 ? -8.93 25.969 8.914 1 96.25 19 PRO B N 1
ATOM 1562 C CA . PRO B 1 19 ? -7.797 25.156 9.383 1 96.25 19 PRO B CA 1
ATOM 1563 C C . PRO B 1 19 ? -8.219 24.031 10.32 1 96.25 19 PRO B C 1
ATOM 1565 O O . PRO B 1 19 ? -9.281 24.109 10.945 1 96.25 19 PRO B O 1
ATOM 1568 N N . LEU B 1 20 ? -7.43 23 10.305 1 97.25 20 LEU B N 1
ATOM 1569 C CA . LEU B 1 20 ? -7.621 21.859 11.195 1 97.25 20 LEU B CA 1
ATOM 1570 C C . LEU B 1 20 ? -6.469 21.75 12.188 1 97.25 20 LEU B C 1
ATOM 1572 O O . LEU B 1 20 ? -5.324 22.078 11.859 1 97.25 20 LEU B O 1
ATOM 1576 N N . PRO B 1 21 ? -6.832 21.344 13.445 1 96.12 21 PRO B N 1
ATOM 1577 C CA . PRO B 1 21 ? -5.703 20.938 14.289 1 96.12 21 PRO B CA 1
ATOM 1578 C C . PRO B 1 21 ? -4.945 19.734 13.727 1 96.12 21 PRO B C 1
ATOM 1580 O O . PRO B 1 21 ? -5.445 19.062 12.836 1 96.12 21 PRO B O 1
ATOM 1583 N N . VAL B 1 22 ? -3.791 19.438 14.234 1 95.5 22 VAL B N 1
ATOM 1584 C CA . VAL B 1 22 ? -2.916 18.391 13.734 1 95.5 22 VAL B CA 1
ATOM 1585 C C . VAL B 1 22 ? -3.652 17.047 13.75 1 95.5 22 VAL B C 1
ATOM 1587 O O . VAL B 1 22 ? -3.445 16.203 12.867 1 95.5 22 VAL B O 1
ATOM 1590 N N . LEU B 1 23 ? -4.516 16.875 14.703 1 96.5 23 LEU B N 1
ATOM 1591 C CA . LEU B 1 23 ? -5.234 15.609 14.859 1 96.5 23 LEU B CA 1
ATOM 1592 C C . LEU B 1 23 ? -6.641 15.711 14.273 1 96.5 23 LEU B C 1
ATOM 1594 O O . LEU B 1 23 ? -7.492 14.867 14.562 1 96.5 23 LEU B O 1
ATOM 1598 N N . GLY B 1 24 ? -6.902 16.797 13.547 1 96.62 24 GLY B N 1
ATOM 1599 C CA . GLY B 1 24 ? -8.211 16.969 12.93 1 96.62 24 GLY B CA 1
ATOM 1600 C C . GLY B 1 24 ? -8.453 16.031 11.766 1 96.62 24 GLY B C 1
ATOM 1601 O O . GLY B 1 24 ? -7.531 15.383 11.281 1 96.62 24 GLY B O 1
ATOM 1602 N N . THR B 1 25 ? -9.719 15.984 11.305 1 97.75 25 THR B N 1
ATOM 1603 C CA . THR B 1 25 ? -10.148 15.078 10.234 1 97.75 25 THR B CA 1
ATOM 1604 C C . THR B 1 25 ? -10.547 15.867 8.992 1 97.75 25 THR B C 1
ATOM 1606 O O . THR B 1 25 ? -11.336 16.812 9.078 1 97.75 25 THR B O 1
ATOM 1609 N N . HIS B 1 26 ? -9.961 15.531 7.871 1 97.62 26 HIS B N 1
ATOM 1610 C CA . HIS B 1 26 ? -10.359 16.078 6.578 1 97.62 26 HIS B CA 1
ATOM 1611 C C . HIS B 1 26 ? -11.25 15.109 5.816 1 97.62 26 HIS B C 1
ATOM 1613 O O . HIS B 1 26 ? -10.898 13.938 5.652 1 97.62 26 HIS B O 1
ATOM 1619 N N . ARG B 1 27 ? -12.367 15.531 5.395 1 96.69 27 ARG B N 1
ATOM 1620 C CA . ARG B 1 27 ? -13.297 14.75 4.582 1 96.69 27 ARG B CA 1
ATOM 1621 C C . ARG B 1 27 ? -13.43 15.344 3.184 1 96.69 27 ARG B C 1
ATOM 162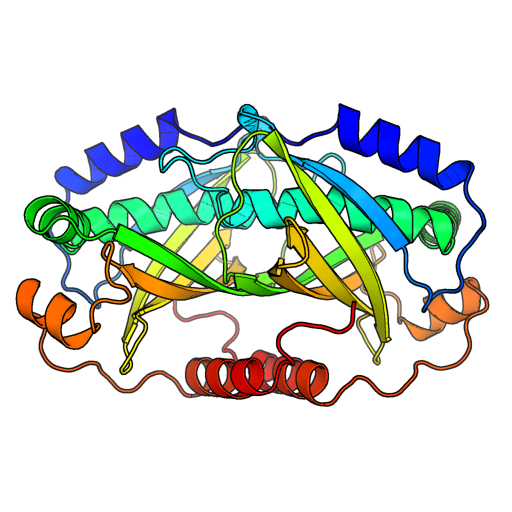3 O O . ARG B 1 27 ? -13.5 16.562 3.023 1 96.69 27 ARG B O 1
ATOM 1630 N N . SER B 1 28 ? -13.383 14.477 2.242 1 94.75 28 SER B N 1
ATOM 1631 C CA . SER B 1 28 ? -13.523 14.914 0.859 1 94.75 28 SER B CA 1
ATOM 1632 C C . SER B 1 28 ? -14.273 13.883 0.025 1 94.75 28 SER B C 1
ATOM 1634 O O . SER B 1 28 ? -14.461 12.742 0.462 1 94.75 28 SER B O 1
ATOM 1636 N N . SER B 1 29 ? -14.68 14.312 -1.099 1 92.69 29 SER B N 1
ATOM 1637 C CA . SER B 1 29 ? -15.383 13.445 -2.039 1 92.69 29 SER B CA 1
ATOM 1638 C C . SER B 1 29 ? -14.703 13.445 -3.404 1 92.69 29 SER B C 1
ATOM 1640 O O . SER B 1 29 ? -14.266 14.492 -3.887 1 92.69 29 SER B O 1
ATOM 1642 N N . HIS B 1 30 ? -14.578 12.234 -3.885 1 88.56 30 HIS B N 1
ATOM 1643 C CA . HIS B 1 30 ? -13.906 12.078 -5.172 1 88.56 30 HIS B CA 1
ATOM 1644 C C . HIS B 1 30 ? -14.656 11.094 -6.066 1 88.56 30 HIS B C 1
ATOM 1646 O O . HIS B 1 30 ? -15.43 10.266 -5.574 1 88.56 30 HIS B O 1
ATOM 1652 N N . ARG B 1 31 ? -14.422 11.312 -7.309 1 84.12 31 ARG B N 1
ATOM 1653 C CA . ARG B 1 31 ? -14.961 10.352 -8.266 1 84.12 31 ARG B CA 1
ATOM 1654 C C . ARG B 1 31 ? -13.852 9.516 -8.891 1 84.12 31 ARG B C 1
ATOM 1656 O O . ARG B 1 31 ? -12.773 10.023 -9.195 1 84.12 31 ARG B O 1
ATOM 1663 N N . CYS B 1 32 ? -14.172 8.25 -8.945 1 76 32 CYS B N 1
ATOM 1664 C CA . CYS B 1 32 ? -13.227 7.363 -9.625 1 76 32 CYS B CA 1
ATOM 1665 C C . CYS B 1 32 ? -13.336 7.523 -11.141 1 76 32 CYS B C 1
ATOM 1667 O O . CYS B 1 32 ? -14.406 7.355 -11.711 1 76 32 CYS B O 1
ATOM 1669 N N . LEU B 1 33 ? -12.203 7.871 -11.789 1 70.06 33 LEU B N 1
ATOM 1670 C CA . LEU B 1 33 ? -12.227 8.117 -13.227 1 70.06 33 LEU B CA 1
ATOM 1671 C C . LEU B 1 33 ? -11.641 6.934 -13.992 1 70.06 33 LEU B C 1
ATOM 1673 O O . LEU B 1 33 ? -10.922 6.113 -13.422 1 70.06 33 LEU B O 1
ATOM 1677 N N . PRO B 1 34 ? -12.008 6.832 -15.25 1 64.81 34 PRO B N 1
ATOM 1678 C CA . PRO B 1 34 ? -11.617 5.672 -16.047 1 64.81 34 PRO B CA 1
ATOM 1679 C C . PRO B 1 34 ? -10.102 5.438 -16.047 1 64.81 34 PRO B C 1
ATOM 1681 O O . PRO B 1 34 ? -9.656 4.289 -16.078 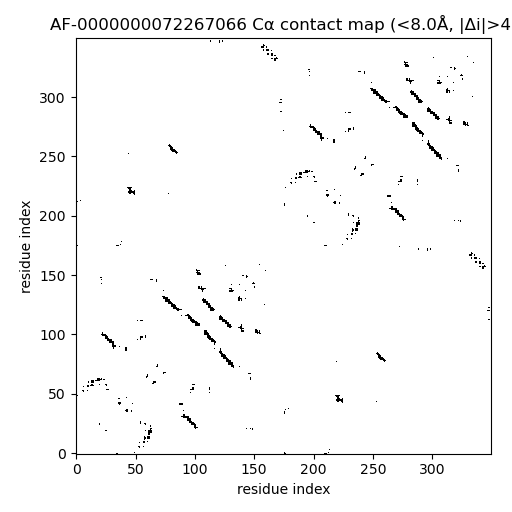1 64.81 34 PRO B O 1
ATOM 1684 N N . TRP B 1 35 ? -9.406 6.48 -16.016 1 61.56 35 TRP B N 1
ATOM 1685 C CA . TRP B 1 35 ? -7.957 6.312 -16.109 1 61.56 35 TRP B CA 1
ATOM 1686 C C . TRP B 1 35 ? -7.371 5.863 -14.781 1 61.56 35 TRP B C 1
ATOM 1688 O O . TRP B 1 35 ? -6.168 5.605 -14.68 1 61.56 35 TRP B O 1
ATOM 1698 N N . ASP B 1 36 ? -8.312 5.738 -13.875 1 60.16 36 ASP B N 1
ATOM 1699 C CA . ASP B 1 36 ? -7.875 5.262 -12.562 1 60.16 36 ASP B CA 1
ATOM 1700 C C . ASP B 1 36 ? -7.906 3.738 -12.492 1 60.16 36 ASP B C 1
ATOM 1702 O O . ASP B 1 36 ? -7.402 3.146 -11.539 1 60.16 36 ASP B O 1
ATOM 1706 N N . LEU B 1 37 ? -8.477 3.113 -13.469 1 54.16 37 LEU B N 1
ATOM 1707 C CA . LEU B 1 37 ? -8.781 1.693 -13.336 1 54.16 37 LEU B CA 1
ATOM 1708 C C . LEU B 1 37 ? -7.668 0.84 -13.938 1 54.16 37 LEU B C 1
ATOM 1710 O O . LEU B 1 37 ? -6.945 1.293 -14.828 1 54.16 37 LEU B O 1
ATOM 1714 N N . ALA B 1 38 ? -7.383 -0.357 -13.203 1 57.19 38 ALA B N 1
ATOM 1715 C CA . ALA B 1 38 ? -6.445 -1.358 -13.703 1 57.19 38 ALA B CA 1
ATOM 1716 C C . ALA B 1 38 ? -7.113 -2.285 -14.711 1 57.19 38 ALA B C 1
ATOM 1718 O O . ALA B 1 38 ? -8.336 -2.289 -14.844 1 57.19 38 ALA B O 1
ATOM 1719 N N . PRO B 1 39 ? -6.332 -2.947 -15.695 1 47.53 39 PRO B N 1
ATOM 1720 C CA . PRO B 1 39 ? -6.902 -3.834 -16.703 1 47.53 39 PRO B CA 1
ATOM 1721 C C . PRO B 1 39 ? -7.98 -4.758 -16.141 1 47.53 39 PRO B C 1
ATOM 1723 O O . PRO B 1 39 ? -8.93 -5.109 -16.859 1 47.53 39 PRO B O 1
ATOM 1726 N N . TRP B 1 40 ? -7.836 -5.262 -14.922 1 48.06 40 TRP B N 1
ATOM 1727 C CA . TRP B 1 40 ? -8.867 -6.176 -14.445 1 48.06 40 TRP B CA 1
ATOM 1728 C C . TRP B 1 40 ? -10.07 -5.406 -13.898 1 48.06 40 TRP B C 1
ATOM 1730 O O . TRP B 1 40 ? -10.828 -5.926 -13.078 1 48.06 40 TRP B O 1
ATOM 1740 N N . ARG B 1 41 ? -10.219 -4.234 -14.5 1 45.28 41 ARG B N 1
ATOM 1741 C CA . ARG B 1 41 ? -11.383 -3.379 -14.32 1 45.28 41 ARG B CA 1
ATOM 1742 C C . ARG B 1 41 ? -11.586 -3.027 -12.852 1 45.28 41 ARG B C 1
ATOM 1744 O O . ARG B 1 41 ? -12.727 -2.846 -12.406 1 45.28 41 ARG B O 1
ATOM 1751 N N . GLU B 1 42 ? -10.75 -3.383 -11.969 1 53.34 42 GLU B N 1
ATOM 1752 C CA . GLU B 1 42 ? -10.828 -3.018 -10.562 1 53.34 42 GLU B CA 1
ATOM 1753 C C . GLU B 1 42 ? -9.734 -2.016 -10.188 1 53.34 42 GLU B C 1
ATOM 1755 O O . 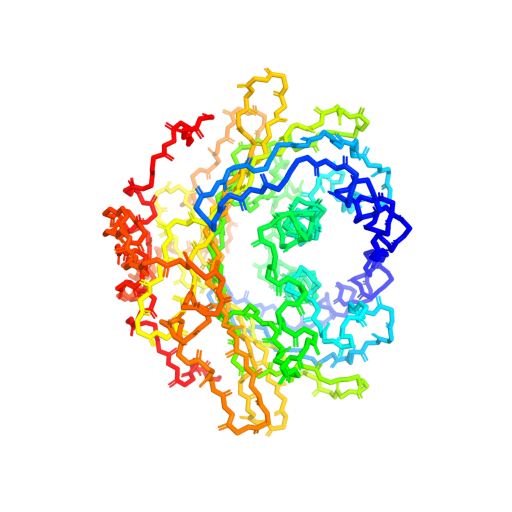GLU B 1 42 ? -8.695 -1.947 -10.852 1 53.34 42 GLU B O 1
ATOM 1760 N N . LEU B 1 43 ? -10.258 -1.103 -9.438 1 52 43 LEU B N 1
ATOM 1761 C CA . LEU B 1 43 ? -9.25 -0.192 -8.922 1 52 43 LEU B CA 1
ATOM 1762 C C . LEU B 1 43 ? -8.039 -0.963 -8.391 1 52 43 LEU B C 1
ATOM 1764 O O . LEU B 1 43 ? -8.18 -1.79 -7.488 1 52 43 LEU B O 1
ATOM 1768 N N . ASN B 1 44 ? -7.031 -0.725 -9.078 1 66.69 44 ASN B N 1
ATOM 1769 C CA . ASN B 1 44 ? -5.766 -1.372 -8.734 1 66.69 44 ASN B CA 1
ATOM 1770 C C . ASN B 1 44 ? -5.258 -0.924 -7.371 1 66.69 44 ASN B C 1
ATOM 1772 O O . ASN B 1 44 ? -5.516 0.202 -6.945 1 66.69 44 ASN B O 1
ATOM 1776 N N . ASN B 1 45 ? -4.766 -1.803 -6.637 1 74.5 45 ASN B N 1
ATOM 1777 C CA . ASN B 1 45 ? -4.27 -1.542 -5.293 1 74.5 45 ASN B CA 1
ATOM 1778 C C . ASN B 1 45 ? -3.314 -0.351 -5.266 1 74.5 45 ASN B C 1
ATOM 1780 O O . ASN B 1 45 ? -3.346 0.456 -4.336 1 74.5 45 ASN B O 1
ATOM 1784 N N . GLY B 1 46 ? -2.547 -0.19 -6.359 1 75.81 46 GLY B N 1
ATOM 1785 C CA . GLY B 1 46 ? -1.648 0.951 -6.441 1 75.81 46 GLY B CA 1
ATOM 1786 C C . GLY B 1 46 ? -2.373 2.268 -6.652 1 75.81 46 GLY B C 1
ATOM 1787 O O . GLY B 1 46 ? -2.018 3.281 -6.051 1 75.81 46 GLY B O 1
ATOM 1788 N N . ARG B 1 47 ? -3.369 2.215 -7.375 1 78.38 47 ARG B N 1
ATOM 1789 C CA . ARG B 1 47 ? -4.137 3.422 -7.66 1 78.38 47 ARG B CA 1
ATOM 1790 C C . ARG B 1 47 ? -4.906 3.883 -6.426 1 78.38 47 ARG B C 1
ATOM 1792 O O . ARG B 1 47 ? -5.078 5.086 -6.211 1 78.38 47 ARG B O 1
ATOM 1799 N N . THR B 1 48 ? -5.352 2.977 -5.719 1 83.75 48 THR B N 1
ATOM 1800 C CA . THR B 1 48 ? -6.016 3.334 -4.473 1 83.75 48 THR B CA 1
ATOM 1801 C C . THR B 1 48 ? -5.102 4.191 -3.6 1 83.75 48 THR B C 1
ATOM 1803 O O . THR B 1 48 ? -5.539 5.203 -3.041 1 83.75 48 THR B O 1
ATOM 1806 N N . LEU B 1 49 ? -3.84 3.811 -3.52 1 86.5 49 LEU B N 1
ATOM 1807 C CA . LEU B 1 49 ? -2.891 4.582 -2.727 1 86.5 49 LEU B CA 1
ATOM 1808 C C . LEU B 1 49 ? -2.695 5.977 -3.318 1 86.5 49 LEU B C 1
ATOM 1810 O O . LEU B 1 49 ? -2.543 6.953 -2.58 1 86.5 49 LEU B O 1
ATOM 1814 N N . THR B 1 50 ? -2.75 6.016 -4.605 1 83.19 50 THR B N 1
ATOM 1815 C CA . THR B 1 50 ? -2.639 7.305 -5.277 1 83.19 50 THR B CA 1
ATOM 1816 C C . THR B 1 50 ? -3.846 8.188 -4.965 1 83.19 50 THR B C 1
ATOM 1818 O O . THR B 1 50 ? -3.703 9.391 -4.742 1 83.19 50 THR B O 1
ATOM 1821 N N . LEU B 1 51 ? -4.977 7.574 -4.953 1 85 51 LEU B N 1
ATOM 1822 C CA . LEU B 1 51 ? -6.188 8.32 -4.633 1 85 51 LEU B CA 1
ATOM 1823 C C . LEU B 1 51 ? -6.133 8.859 -3.207 1 85 51 LEU B C 1
ATOM 1825 O O . LEU B 1 51 ? -6.633 9.953 -2.936 1 85 51 LEU B O 1
ATOM 1829 N N . PHE B 1 52 ? -5.574 8.117 -2.359 1 91.06 52 PHE B N 1
ATOM 1830 C CA . PHE B 1 52 ? -5.453 8.562 -0.974 1 91.06 52 PHE B CA 1
ATOM 1831 C C . PHE B 1 52 ? -4.668 9.867 -0.888 1 91.06 52 PHE B C 1
ATOM 1833 O O . PHE B 1 52 ? -4.844 10.641 0.056 1 91.06 52 PHE B O 1
ATOM 1840 N N . ASP B 1 53 ? -3.855 10.133 -1.854 1 89.19 53 ASP B N 1
ATOM 1841 C CA . ASP B 1 53 ? -3.105 11.383 -1.872 1 89.19 53 ASP B CA 1
ATOM 1842 C C . ASP B 1 53 ? -4.039 12.586 -1.997 1 89.19 53 ASP B C 1
ATOM 1844 O O . ASP B 1 53 ? -3.742 13.672 -1.487 1 89.19 53 ASP B O 1
ATOM 1848 N N . LEU B 1 54 ? -5.164 12.375 -2.623 1 89.25 54 LEU B N 1
ATOM 1849 C CA . LEU B 1 54 ? -6.125 13.453 -2.828 1 89.25 54 LEU B CA 1
ATOM 1850 C C . LEU B 1 54 ? -6.754 13.883 -1.505 1 89.25 54 LEU B C 1
ATOM 1852 O O . LEU B 1 54 ? -7.301 14.977 -1.398 1 89.25 54 LEU B O 1
ATOM 1856 N N . GLY B 1 55 ? -6.746 13.031 -0.547 1 93.38 55 GLY B N 1
ATOM 1857 C CA . GLY B 1 55 ? -7.191 13.383 0.791 1 93.38 55 GLY B CA 1
ATOM 1858 C C . GLY B 1 55 ? -6.059 13.82 1.702 1 93.38 55 GLY B C 1
ATOM 1859 O O . GLY B 1 55 ? -6.238 14.695 2.549 1 93.38 55 GLY B O 1
ATOM 1860 N N . ARG B 1 56 ? -4.977 13.227 1.518 1 93.88 56 ARG B N 1
ATOM 1861 C CA . ARG B 1 56 ? -3.834 13.484 2.393 1 93.88 56 ARG B CA 1
ATOM 1862 C C . ARG B 1 56 ? -3.27 14.883 2.168 1 93.88 56 ARG B C 1
ATOM 1864 O O . ARG B 1 56 ? -2.93 15.578 3.125 1 93.88 56 ARG B O 1
ATOM 1871 N N . ALA B 1 57 ? -3.137 15.258 0.89 1 92.19 57 ALA B N 1
ATOM 1872 C CA . ALA B 1 57 ? -2.541 16.547 0.566 1 92.19 57 ALA B CA 1
ATOM 1873 C C . ALA B 1 57 ? -3.355 17.688 1.166 1 92.19 57 ALA B C 1
ATOM 1875 O O . ALA B 1 57 ? -2.811 18.547 1.867 1 92.19 57 ALA B O 1
ATOM 1876 N N . PRO B 1 58 ? -4.672 17.688 0.965 1 94.81 58 PRO B N 1
ATOM 1877 C CA . PRO B 1 58 ? -5.469 18.734 1.618 1 94.81 58 PRO B CA 1
ATOM 1878 C C . PRO B 1 58 ? -5.348 18.703 3.141 1 94.81 58 PRO B C 1
ATOM 1880 O O . PRO B 1 58 ? -5.375 19.75 3.787 1 94.81 58 PRO B O 1
ATOM 1883 N N . LEU B 1 59 ? -5.281 17.547 3.682 1 96.25 59 LEU B N 1
ATOM 1884 C CA . LEU B 1 59 ? -5.09 17.438 5.125 1 96.25 59 LEU B CA 1
ATOM 1885 C C . LEU B 1 59 ? -3.824 18.172 5.562 1 96.25 59 LEU B C 1
ATOM 1887 O O . LEU B 1 59 ? -3.838 18.906 6.547 1 96.25 59 LEU B O 1
ATOM 1891 N N . LEU B 1 60 ? -2.762 17.984 4.836 1 95.12 60 LEU B N 1
ATOM 1892 C CA . LEU B 1 60 ? -1.489 18.625 5.148 1 95.12 60 LEU B CA 1
ATOM 1893 C C . LEU B 1 60 ? -1.604 20.141 5.035 1 95.12 60 LEU B C 1
ATOM 1895 O O . LEU B 1 60 ? -1.01 20.875 5.828 1 95.12 60 LEU B O 1
ATOM 1899 N N . VAL B 1 61 ? -2.346 20.562 4.09 1 95.5 61 VAL B N 1
ATOM 1900 C CA . VAL B 1 61 ? -2.559 21.984 3.906 1 95.5 61 VAL B CA 1
ATOM 1901 C C . VAL B 1 61 ? -3.352 22.547 5.086 1 95.5 61 VAL B C 1
ATOM 1903 O O . VAL B 1 61 ? -2.939 23.531 5.715 1 95.5 61 VAL B O 1
ATOM 1906 N N . ARG B 1 62 ? -4.406 21.906 5.402 1 97.62 62 ARG B N 1
ATOM 1907 C CA . ARG B 1 62 ? -5.336 22.438 6.398 1 97.62 62 ARG B CA 1
ATOM 1908 C C . ARG B 1 62 ? -4.73 22.375 7.797 1 97.62 62 ARG B C 1
ATOM 1910 O O . ARG B 1 62 ? -5.051 23.203 8.648 1 97.62 62 ARG B O 1
ATOM 1917 N N . THR B 1 63 ? -3.867 21.484 8.094 1 97.19 63 THR B N 1
ATOM 1918 C CA . THR B 1 63 ? -3.262 21.344 9.414 1 97.19 63 THR B CA 1
ATOM 1919 C C . THR B 1 63 ? -2.051 22.266 9.555 1 97.19 63 THR B C 1
ATOM 1921 O O . THR B 1 63 ? -1.475 22.391 10.633 1 97.19 63 THR B O 1
ATOM 1924 N N . GLY B 1 64 ? -1.566 22.812 8.414 1 96.38 64 GLY B N 1
ATOM 1925 C CA . GLY B 1 64 ? -0.41 23.688 8.43 1 96.38 64 GLY B CA 1
ATOM 1926 C C . GLY B 1 64 ? 0.898 22.969 8.18 1 96.38 64 GLY B C 1
ATOM 1927 O O . GLY B 1 64 ? 1.953 23.594 8.078 1 96.38 64 GLY B O 1
ATOM 1928 N N . MET B 1 65 ? 0.835 21.719 8.055 1 95.81 65 MET B N 1
ATOM 1929 C CA . MET B 1 65 ? 2.029 20.906 7.832 1 95.81 65 MET B CA 1
ATOM 1930 C C . MET B 1 65 ? 2.756 21.344 6.566 1 95.81 65 MET B C 1
ATOM 1932 O O . MET B 1 65 ? 3.979 21.5 6.566 1 95.81 65 MET B O 1
ATOM 1936 N N . GLN B 1 66 ? 2.02 21.484 5.57 1 94.19 66 GLN B N 1
ATOM 1937 C CA . GLN B 1 66 ? 2.619 21.891 4.305 1 94.19 66 GLN B CA 1
ATOM 1938 C C . GLN B 1 66 ? 3.375 23.219 4.445 1 94.19 66 GLN B C 1
ATOM 1940 O O . GLN B 1 66 ? 4.492 23.344 3.949 1 94.19 66 GLN B O 1
ATOM 1945 N N . ARG B 1 67 ? 2.803 24.141 5.09 1 94.06 67 ARG B N 1
ATOM 1946 C CA . ARG B 1 67 ? 3.406 25.453 5.297 1 94.06 67 ARG B CA 1
ATOM 1947 C C . ARG B 1 67 ? 4.691 25.344 6.109 1 94.06 67 ARG B C 1
ATOM 1949 O O . ARG B 1 67 ? 5.727 25.891 5.723 1 94.06 67 ARG B O 1
ATOM 1956 N N . ILE B 1 68 ? 4.656 24.688 7.184 1 95.56 68 ILE B N 1
ATOM 1957 C CA . ILE B 1 68 ? 5.801 24.578 8.078 1 95.56 68 ILE B CA 1
ATOM 1958 C C . ILE B 1 68 ? 6.949 23.859 7.363 1 95.56 68 ILE B C 1
ATOM 1960 O O . ILE B 1 68 ? 8.109 24.266 7.484 1 95.56 68 ILE B O 1
ATOM 1964 N N . CYS B 1 69 ? 6.621 22.828 6.684 1 94.12 69 CYS B N 1
ATOM 1965 C CA . CYS B 1 69 ? 7.656 22.109 5.945 1 94.12 69 CYS B CA 1
ATOM 1966 C C . CYS B 1 69 ? 8.312 23.016 4.914 1 94.12 69 CYS B C 1
ATOM 1968 O O . CYS B 1 69 ? 9.531 22.984 4.738 1 94.12 69 CYS B O 1
ATOM 1970 N N . SER B 1 70 ? 7.52 23.781 4.277 1 93.31 70 SER B N 1
ATOM 1971 C CA . SER B 1 70 ? 8.055 24.703 3.293 1 93.31 70 SER B CA 1
ATOM 1972 C C . SER B 1 70 ? 8.945 25.75 3.957 1 93.31 70 SER B C 1
ATOM 1974 O O . SER B 1 70 ? 10.047 26.031 3.479 1 93.31 70 SER B O 1
ATOM 1976 N N . GLU B 1 71 ? 8.516 26.297 5.027 1 95.62 71 GLU B N 1
ATOM 1977 C CA . GLU B 1 71 ? 9.234 27.359 5.738 1 95.62 71 GLU B CA 1
ATOM 1978 C C . GLU B 1 71 ? 10.562 26.844 6.293 1 95.62 71 GLU B C 1
ATOM 1980 O O . GLU B 1 71 ? 11.562 27.578 6.293 1 95.62 71 GLU B O 1
ATOM 1985 N N . LYS B 1 72 ? 10.594 25.625 6.688 1 96.12 72 LYS B N 1
ATOM 1986 C CA . LYS B 1 72 ? 11.758 25.094 7.383 1 96.12 72 LYS B CA 1
ATOM 1987 C C . LYS B 1 72 ? 12.625 24.25 6.445 1 96.12 72 LYS B C 1
ATOM 1989 O O . LYS B 1 72 ? 13.68 23.75 6.844 1 96.12 72 LYS B O 1
ATOM 1994 N N . GLY B 1 73 ? 12.102 24.062 5.312 1 94.25 73 GLY B N 1
ATOM 1995 C CA . GLY B 1 73 ? 12.828 23.25 4.352 1 94.25 73 GLY B CA 1
ATOM 1996 C C . GLY B 1 73 ? 12.766 21.766 4.656 1 94.25 73 GLY B C 1
ATOM 1997 O O . GLY B 1 73 ? 13.742 21.031 4.441 1 94.25 73 GLY B O 1
ATOM 1998 N N . TRP B 1 74 ? 11.742 21.312 5.297 1 94.5 74 TRP B N 1
ATOM 1999 C CA . TRP B 1 74 ? 11.555 19.906 5.621 1 94.5 74 TRP B CA 1
ATOM 2000 C C . TRP B 1 74 ? 10.82 19.172 4.496 1 94.5 74 TRP B C 1
ATOM 2002 O O . TRP B 1 74 ? 10 19.781 3.801 1 94.5 74 TRP B O 1
ATOM 2012 N N . GLY B 1 75 ? 11.164 17.938 4.297 1 90.88 75 GLY B N 1
ATOM 2013 C CA . GLY B 1 75 ? 10.422 17.062 3.412 1 90.88 75 GLY B CA 1
ATOM 2014 C C . GLY B 1 75 ? 9.523 16.094 4.156 1 90.88 75 GLY B C 1
ATOM 2015 O O . GLY B 1 75 ? 9.641 15.938 5.375 1 90.88 75 GLY B O 1
ATOM 2016 N N . MET B 1 76 ? 8.586 15.625 3.402 1 91.06 76 MET B N 1
ATOM 2017 C CA . MET B 1 76 ? 7.73 14.57 3.939 1 91.06 76 MET B CA 1
ATOM 2018 C C . MET B 1 76 ? 7.828 13.305 3.096 1 91.06 76 MET B C 1
ATOM 2020 O O . MET B 1 76 ? 7.832 13.367 1.865 1 91.06 76 MET B O 1
ATOM 2024 N N . THR B 1 77 ? 7.945 12.156 3.76 1 90.38 77 THR B N 1
ATOM 2025 C CA . THR B 1 77 ? 8.062 10.906 3.025 1 90.38 77 THR B CA 1
ATOM 2026 C C . THR B 1 77 ? 7.281 9.797 3.719 1 90.38 77 THR B C 1
ATOM 2028 O O . THR B 1 77 ? 7.07 9.844 4.934 1 90.38 77 THR B O 1
ATOM 2031 N N . VAL B 1 78 ? 6.809 8.906 2.896 1 93.25 78 VAL B N 1
ATOM 2032 C CA . VAL B 1 78 ? 6.129 7.727 3.42 1 93.25 78 VAL B CA 1
ATOM 2033 C C . VAL B 1 78 ? 7.152 6.633 3.715 1 93.25 78 VAL B C 1
ATOM 2035 O O . VAL B 1 78 ? 7.93 6.246 2.838 1 93.25 78 VAL B O 1
ATOM 2038 N N . ALA B 1 79 ? 7.145 6.168 4.918 1 95.44 79 ALA B N 1
ATOM 2039 C CA . ALA B 1 79 ? 8.078 5.129 5.332 1 95.44 79 ALA B CA 1
ATOM 2040 C C . ALA B 1 79 ? 7.43 3.75 5.281 1 95.44 79 ALA B C 1
ATOM 2042 O O . ALA B 1 79 ? 8.125 2.73 5.27 1 95.44 79 ALA B O 1
ATOM 2043 N N . GLY B 1 80 ? 6.117 3.721 5.273 1 96 80 GLY B N 1
ATOM 2044 C CA . GLY B 1 80 ? 5.395 2.459 5.219 1 96 80 GLY B CA 1
ATOM 2045 C C . GLY B 1 80 ? 3.887 2.635 5.188 1 96 80 GLY B C 1
ATOM 2046 O O . GLY B 1 80 ? 3.377 3.719 5.477 1 96 80 GLY B O 1
ATOM 2047 N N . SER B 1 81 ? 3.193 1.6 4.855 1 96.56 81 SER B N 1
ATOM 2048 C CA . SER B 1 81 ? 1.733 1.612 4.844 1 96.56 81 SER B CA 1
ATOM 2049 C C . SER B 1 81 ? 1.168 0.204 4.992 1 96.56 81 SER B C 1
ATOM 2051 O O . SER B 1 81 ? 1.839 -0.778 4.672 1 96.56 81 SER B O 1
ATOM 2053 N N . SER B 1 82 ? 0.075 0.119 5.535 1 97.56 82 SER B N 1
ATOM 2054 C CA . SER B 1 82 ? -0.727 -1.099 5.609 1 97.56 82 SER B CA 1
ATOM 2055 C C . SER B 1 82 ? -2.158 -0.848 5.148 1 97.56 82 SER B C 1
ATOM 2057 O O . SER B 1 82 ? -2.869 -0.028 5.73 1 97.56 82 SER B O 1
ATOM 2059 N N . VAL B 1 83 ? -2.562 -1.56 4.152 1 96.38 83 VAL B N 1
ATOM 2060 C CA . VAL B 1 83 ? -3.867 -1.298 3.549 1 96.38 83 VAL B CA 1
ATOM 2061 C C . VAL B 1 83 ? -4.727 -2.559 3.613 1 96.38 83 VAL B C 1
ATOM 2063 O O . VAL B 1 83 ? -4.223 -3.672 3.451 1 96.38 83 VAL B O 1
ATOM 2066 N N . ARG B 1 84 ? -5.961 -2.338 3.902 1 96.69 84 ARG B N 1
ATOM 2067 C CA . ARG B 1 84 ? -7 -3.359 3.799 1 96.69 84 ARG B CA 1
ATOM 2068 C C . ARG B 1 84 ? -7.996 -3.018 2.693 1 96.69 84 ARG B C 1
ATOM 2070 O O . ARG B 1 84 ? -8.516 -1.903 2.645 1 96.69 84 ARG B O 1
ATOM 2077 N N . TYR B 1 85 ? -8.164 -3.957 1.788 1 93.81 85 TYR B N 1
ATOM 2078 C CA . TYR B 1 85 ? -9.156 -3.836 0.727 1 93.81 85 TYR B CA 1
ATOM 2079 C C . TYR B 1 85 ? -10.312 -4.801 0.948 1 93.81 85 TYR B C 1
ATOM 2081 O O . TYR B 1 85 ? -10.102 -6 1.144 1 93.81 85 TYR B O 1
ATOM 2089 N N . ARG B 1 86 ? -11.547 -4.273 0.887 1 91.75 86 ARG B N 1
ATOM 2090 C CA . ARG B 1 86 ? -12.664 -5.164 1.159 1 91.75 86 ARG B CA 1
ATOM 2091 C C . ARG B 1 86 ? -13.695 -5.113 0.034 1 91.75 86 ARG B C 1
ATOM 2093 O O . ARG B 1 86 ? -14.383 -6.102 -0.23 1 91.75 86 ARG B O 1
ATOM 2100 N N . ARG B 1 87 ? -13.805 -3.992 -0.569 1 88 87 ARG B N 1
ATOM 2101 C CA . ARG B 1 87 ? -14.781 -3.863 -1.65 1 88 87 ARG B CA 1
ATOM 2102 C C . ARG B 1 87 ? -14.156 -3.191 -2.869 1 88 87 ARG B C 1
ATOM 2104 O O . ARG B 1 87 ? -13.297 -2.314 -2.732 1 88 87 ARG B O 1
ATOM 2111 N N . ARG B 1 88 ? -14.648 -3.621 -3.928 1 78.88 88 ARG B N 1
ATOM 2112 C CA . ARG B 1 88 ? -14.172 -3.014 -5.168 1 78.88 88 ARG B CA 1
ATOM 2113 C C . ARG B 1 88 ? -14.727 -1.604 -5.336 1 78.88 88 ARG B C 1
ATOM 2115 O O . ARG B 1 88 ? -15.859 -1.321 -4.926 1 78.88 88 ARG B O 1
ATOM 2122 N N . VAL B 1 89 ? -13.797 -0.817 -5.754 1 76.75 89 VAL B N 1
ATOM 2123 C CA . VAL B 1 89 ? -14.258 0.523 -6.102 1 76.75 89 VAL B CA 1
ATOM 2124 C C . VAL B 1 89 ? -14.625 0.577 -7.582 1 76.75 89 VAL B C 1
ATOM 2126 O O . VAL B 1 89 ? -13.859 0.107 -8.43 1 76.75 89 VAL B O 1
ATOM 2129 N N . VAL B 1 90 ? -15.828 1.013 -7.848 1 71.31 90 VAL B N 1
ATOM 2130 C CA . VAL B 1 90 ? -16.391 0.971 -9.195 1 71.31 90 VAL B CA 1
ATOM 2131 C C . VAL B 1 90 ? -16.234 2.336 -9.859 1 71.31 90 VAL B C 1
ATOM 2133 O O . VAL B 1 90 ? -16.219 3.367 -9.188 1 71.31 90 VAL B O 1
ATOM 2136 N N . LEU B 1 91 ? -16.172 2.215 -11.141 1 69.44 91 LEU B N 1
ATOM 2137 C CA . LEU B 1 91 ? -16.016 3.398 -11.984 1 69.44 91 LEU B CA 1
ATOM 2138 C C . LEU B 1 91 ? -17.172 4.367 -11.773 1 69.44 91 LEU B C 1
ATOM 2140 O O . LEU B 1 91 ? -18.328 3.947 -11.68 1 69.44 91 LEU B O 1
ATOM 2144 N N . MET B 1 92 ? -16.797 5.629 -11.695 1 75.12 92 MET B N 1
ATOM 2145 C CA . MET B 1 92 ? -17.672 6.797 -11.75 1 75.12 92 MET B CA 1
ATOM 2146 C C . MET B 1 92 ? -18.484 6.926 -10.469 1 75.12 92 MET B C 1
ATOM 2148 O O . MET B 1 92 ? -19.312 7.828 -10.344 1 75.12 92 MET B O 1
ATOM 2152 N N . GLU B 1 93 ? -18.203 6.098 -9.586 1 80 93 GLU B N 1
ATOM 2153 C CA . GLU B 1 93 ? -18.938 6.223 -8.328 1 80 93 GLU B CA 1
ATOM 2154 C C . GLU B 1 93 ? -18.266 7.25 -7.414 1 80 93 GLU B C 1
ATOM 2156 O O . GLU B 1 93 ? -17.047 7.43 -7.457 1 80 93 GLU B O 1
ATOM 2161 N N . ARG B 1 94 ? -19.141 7.863 -6.73 1 89.44 94 ARG B N 1
ATOM 2162 C CA . ARG B 1 94 ? -18.656 8.844 -5.762 1 89.44 94 ARG B CA 1
ATOM 2163 C C . ARG B 1 94 ? -18.062 8.156 -4.535 1 89.44 94 ARG B C 1
ATOM 2165 O O . ARG B 1 94 ? -18.703 7.289 -3.936 1 89.44 94 ARG B O 1
ATOM 2172 N N . LEU B 1 95 ? -16.844 8.555 -4.258 1 91.19 95 LEU B N 1
ATOM 2173 C CA . LEU B 1 95 ? -16.141 8 -3.105 1 91.19 95 LEU B CA 1
ATOM 2174 C C . LEU B 1 95 ? -15.938 9.07 -2.033 1 91.19 95 LEU B C 1
ATOM 2176 O O . LEU B 1 95 ? -15.539 10.195 -2.338 1 91.19 95 LEU B O 1
ATOM 2180 N N . GLU B 1 96 ? -16.297 8.711 -0.871 1 95.31 96 GLU B N 1
ATOM 2181 C CA . GLU B 1 96 ? -15.961 9.555 0.268 1 95.31 96 GLU B CA 1
ATOM 2182 C C . GLU B 1 96 ? -14.641 9.133 0.903 1 95.31 96 GLU B C 1
ATOM 2184 O O . GLU B 1 96 ? -14.375 7.938 1.058 1 95.31 96 GLU B O 1
ATOM 2189 N N . MET B 1 97 ? -13.859 10.109 1.217 1 95.81 97 MET B N 1
ATOM 2190 C CA . MET B 1 97 ? -12.547 9.836 1.8 1 95.81 97 MET B CA 1
ATOM 2191 C C . MET B 1 97 ? -12.398 10.539 3.146 1 95.81 97 MET B C 1
ATOM 2193 O O . MET B 1 97 ? -12.766 11.703 3.295 1 95.81 97 MET B O 1
ATOM 2197 N N . VAL B 1 98 ? -11.93 9.812 4.098 1 97.94 98 VAL B N 1
ATOM 2198 C CA . VAL B 1 98 ? -11.656 10.344 5.43 1 97.94 98 VAL B CA 1
ATOM 2199 C C . VAL B 1 98 ? -10.172 10.219 5.746 1 97.94 98 VAL B C 1
ATOM 2201 O O . VAL B 1 98 ? -9.602 9.133 5.66 1 97.94 98 VAL B O 1
ATOM 2204 N N . SER B 1 99 ? -9.531 11.328 6.074 1 97.62 99 SER B N 1
ATOM 2205 C CA . SER B 1 99 ? -8.102 11.352 6.375 1 97.62 99 SER B CA 1
ATOM 2206 C C . SER B 1 99 ? -7.828 12.062 7.695 1 97.62 99 SER B C 1
ATOM 2208 O O . SER B 1 99 ? -8.328 13.156 7.934 1 97.62 99 SER B O 1
ATOM 2210 N N . ARG B 1 100 ? -6.984 11.469 8.516 1 98 100 ARG B N 1
ATOM 2211 C CA . ARG B 1 100 ? -6.629 12.109 9.781 1 98 100 ARG B CA 1
ATOM 2212 C C . ARG B 1 100 ? -5.289 11.594 10.297 1 98 100 ARG B C 1
ATOM 2214 O O . ARG B 1 100 ? -4.871 10.484 9.953 1 98 100 ARG B O 1
ATOM 2221 N N . CYS B 1 101 ? -4.664 12.359 11.117 1 97.94 101 CYS B N 1
ATOM 2222 C CA . CYS B 1 101 ? -3.48 11.938 11.852 1 97.94 101 CYS B CA 1
ATOM 2223 C C . CYS B 1 101 ? -3.869 11.258 13.164 1 97.94 101 CYS B C 1
ATOM 2225 O O . CYS B 1 101 ? -4.703 11.773 13.914 1 97.94 101 CYS B O 1
ATOM 2227 N N . LEU B 1 102 ? -3.311 10.109 13.438 1 98.06 102 LEU B N 1
ATOM 2228 C CA . LEU B 1 102 ? -3.602 9.367 14.656 1 98.06 102 LEU B CA 1
ATOM 2229 C C . LEU B 1 102 ? -2.678 9.805 15.789 1 98.06 102 LEU B C 1
ATOM 2231 O O . LEU B 1 102 ? -3.025 9.672 16.969 1 98.06 102 LEU B O 1
ATOM 2235 N N . GLY B 1 103 ? -1.544 10.234 15.484 1 98.25 103 GLY B N 1
ATOM 2236 C CA . GLY B 1 103 ? -0.494 10.586 16.422 1 98.25 103 GLY B CA 1
ATOM 2237 C C . GLY B 1 103 ? 0.901 10.32 15.891 1 98.25 103 GLY B C 1
ATOM 2238 O O . GLY B 1 103 ? 1.086 10.141 14.688 1 98.25 103 GLY B O 1
ATOM 2239 N N . TRP B 1 104 ? 1.855 10.43 16.766 1 98.31 104 TRP B N 1
ATOM 2240 C CA . TRP B 1 104 ? 3.244 10.227 16.359 1 98.31 104 TRP B CA 1
ATOM 2241 C C . TRP B 1 104 ? 4.059 9.633 17.5 1 98.31 104 TRP B C 1
ATOM 2243 O O . TRP B 1 104 ? 3.684 9.75 18.672 1 98.31 104 TRP B O 1
ATOM 2253 N N . ASP B 1 105 ? 5 8.945 17.156 1 97.62 105 ASP B N 1
ATOM 2254 C CA . ASP B 1 105 ? 5.984 8.461 18.109 1 97.62 105 ASP B CA 1
ATOM 2255 C C . ASP B 1 105 ? 7.309 9.203 17.969 1 97.62 105 ASP B C 1
ATOM 2257 O O . ASP B 1 105 ? 7.332 10.375 17.594 1 97.62 105 ASP B O 1
ATOM 2261 N N . GLY B 1 106 ? 8.383 8.609 18.359 1 96.81 106 GLY B N 1
ATOM 2262 C CA . GLY B 1 106 ? 9.656 9.305 18.359 1 96.81 106 GLY B CA 1
ATOM 2263 C C . GLY B 1 106 ? 10.195 9.578 16.969 1 96.81 106 GLY B C 1
ATOM 2264 O O . GLY B 1 106 ? 11.078 10.414 16.797 1 96.81 106 GLY B O 1
ATOM 2265 N N . ARG B 1 107 ? 9.648 8.891 15.961 1 97 107 ARG B N 1
ATOM 2266 C CA . ARG B 1 107 ? 10.297 9.016 14.656 1 97 107 ARG B CA 1
ATOM 2267 C C . ARG B 1 107 ? 9.273 9.312 13.562 1 97 107 ARG B C 1
ATOM 2269 O O . ARG B 1 107 ? 9.609 9.914 12.539 1 97 107 ARG B O 1
ATOM 2276 N N . PHE B 1 108 ? 8.039 8.898 13.797 1 98.06 108 PHE B N 1
ATOM 2277 C CA . PHE B 1 108 ? 7.109 8.914 12.672 1 98.06 108 PHE B CA 1
ATOM 2278 C C . PHE B 1 108 ? 5.766 9.508 13.086 1 98.06 108 PHE B C 1
ATOM 2280 O O . PHE B 1 108 ? 5.395 9.453 14.258 1 98.06 108 PHE B O 1
ATOM 2287 N N . PHE B 1 109 ? 5.086 10.125 12.102 1 98 109 PHE B N 1
ATOM 2288 C CA . PHE B 1 109 ? 3.654 10.375 12.18 1 98 109 PHE B CA 1
ATOM 2289 C C . PHE B 1 109 ? 2.863 9.195 11.633 1 98 109 PHE B C 1
ATOM 2291 O O . PHE B 1 109 ? 3.277 8.562 10.656 1 98 109 PHE B O 1
ATOM 2298 N N . TYR B 1 110 ? 1.715 8.922 12.234 1 98.5 110 TYR B N 1
ATOM 2299 C CA . TYR B 1 110 ? 0.822 7.867 11.758 1 98.5 110 TYR B CA 1
ATOM 2300 C C . TYR B 1 110 ? -0.53 8.445 11.352 1 98.5 110 TYR B C 1
ATOM 2302 O O . TYR B 1 110 ? -1.182 9.133 12.141 1 98.5 110 TYR B O 1
ATOM 2310 N N . MET B 1 111 ? -0.902 8.141 10.109 1 97.81 111 MET B N 1
ATOM 2311 C CA . MET B 1 111 ? -2.152 8.648 9.547 1 97.81 111 MET B CA 1
ATOM 2312 C C . MET B 1 111 ? -3.084 7.5 9.18 1 97.81 111 MET B C 1
ATOM 2314 O O . MET B 1 111 ? -2.627 6.418 8.805 1 97.81 111 MET B O 1
ATOM 2318 N N . GLU B 1 112 ? -4.289 7.824 9.297 1 98.06 112 GLU B N 1
ATOM 2319 C CA . GLU B 1 112 ? -5.352 6.895 8.922 1 98.06 112 GLU B CA 1
ATOM 2320 C C . GLU B 1 112 ? -6.203 7.453 7.789 1 98.06 112 GLU B C 1
ATOM 2322 O O . GLU B 1 112 ? -6.652 8.602 7.848 1 98.06 112 GLU B O 1
ATOM 2327 N N . GLN B 1 113 ? -6.445 6.652 6.77 1 97.56 113 GLN B N 1
ATOM 2328 C CA . GLN B 1 113 ? -7.305 7.074 5.668 1 97.56 113 GLN B CA 1
ATOM 2329 C C . GLN B 1 113 ? -8.258 5.953 5.258 1 97.56 113 GLN B C 1
ATOM 2331 O O . GLN B 1 113 ? -7.883 4.781 5.254 1 97.56 113 GLN B O 1
ATOM 2336 N N . SER B 1 114 ? -9.445 6.297 4.945 1 97.31 114 SER B N 1
ATOM 2337 C CA . SER B 1 114 ? -10.445 5.32 4.512 1 97.31 114 SER B CA 1
ATOM 2338 C C . SER B 1 114 ? -11.242 5.84 3.32 1 97.31 114 SER B C 1
ATOM 2340 O O . SER B 1 114 ? -11.422 7.047 3.162 1 97.31 114 SER B O 1
ATOM 2342 N N . LEU B 1 115 ? -11.648 4.961 2.527 1 94.5 115 LEU B N 1
ATOM 2343 C CA . LEU B 1 115 ? -12.508 5.215 1.376 1 94.5 115 LEU B CA 1
ATOM 2344 C C . LEU B 1 115 ? -13.867 4.547 1.552 1 94.5 115 LEU B C 1
ATOM 2346 O O . LEU B 1 115 ? -13.945 3.408 2.016 1 94.5 115 LEU B O 1
ATOM 2350 N N . TRP B 1 116 ? -14.859 5.266 1.149 1 95.06 116 TRP B N 1
ATOM 2351 C CA . TRP B 1 116 ? -16.234 4.801 1.347 1 95.06 116 TRP B CA 1
ATOM 2352 C C . TRP B 1 116 ? -17.062 4.977 0.075 1 95.06 116 TRP B C 1
ATOM 2354 O O . TRP B 1 116 ? -16.938 5.992 -0.613 1 95.06 116 TRP B O 1
ATOM 2364 N N . ARG B 1 117 ? -17.875 4 -0.169 1 92.5 117 ARG B N 1
ATOM 2365 C CA . ARG B 1 117 ? -18.812 4.027 -1.275 1 92.5 117 ARG B CA 1
ATOM 2366 C C . ARG B 1 117 ? -20.234 3.701 -0.795 1 92.5 117 ARG B C 1
ATOM 2368 O O . ARG B 1 117 ? -20.5 2.576 -0.369 1 92.5 117 ARG B O 1
ATOM 2375 N N . LYS B 1 118 ? -21.125 4.703 -0.908 1 91.44 118 LYS B N 1
ATOM 2376 C CA . LYS B 1 118 ? -22.516 4.52 -0.514 1 91.44 118 LYS B CA 1
ATOM 2377 C C . LYS B 1 118 ? -22.625 3.959 0.902 1 91.44 118 LYS B C 1
ATOM 2379 O O . LYS B 1 118 ? -23.344 2.994 1.142 1 91.44 118 LYS B O 1
ATOM 2384 N N . GLY B 1 119 ? -21.75 4.496 1.735 1 91.81 119 GLY B N 1
ATOM 2385 C CA . GLY B 1 119 ? -21.844 4.156 3.146 1 91.81 119 GLY B CA 1
ATOM 2386 C C . GLY B 1 119 ? -21.031 2.92 3.508 1 91.81 119 GLY B C 1
ATOM 2387 O O . GLY B 1 119 ? -20.859 2.613 4.688 1 91.81 119 GLY B O 1
ATOM 2388 N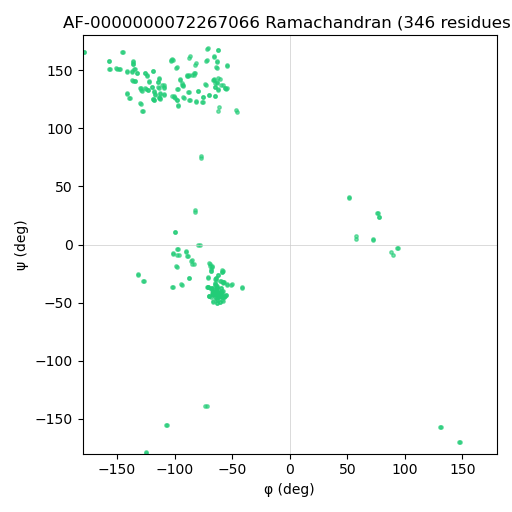 N . ASP B 1 120 ? -20.5 2.215 2.523 1 94.06 120 ASP B N 1
ATOM 2389 C CA . ASP B 1 120 ? -19.672 1.027 2.766 1 94.06 120 ASP B CA 1
ATOM 2390 C C . ASP B 1 120 ? -18.188 1.346 2.633 1 94.06 120 ASP B C 1
ATOM 2392 O O . ASP B 1 120 ? -17.75 1.896 1.618 1 94.06 120 ASP B O 1
ATOM 2396 N N . CYS B 1 121 ? -17.469 0.988 3.625 1 96 121 CYS B N 1
ATOM 2397 C CA . CYS B 1 121 ? -16.031 1.174 3.535 1 96 121 CYS B CA 1
ATOM 2398 C C . CYS B 1 121 ? -15.414 0.205 2.529 1 96 121 CYS B C 1
ATOM 2400 O O . CYS B 1 121 ? -15.664 -1 2.59 1 96 121 CYS B O 1
ATOM 2402 N N . THR B 1 122 ? -14.648 0.749 1.639 1 93.88 122 THR B N 1
ATOM 2403 C CA . THR B 1 122 ? -14.062 -0.102 0.61 1 93.88 122 THR B CA 1
ATOM 2404 C C . THR B 1 122 ? -12.602 -0.403 0.928 1 93.88 122 THR B C 1
ATOM 2406 O O . THR B 1 122 ? -12.102 -1.483 0.608 1 93.88 122 THR B O 1
ATOM 2409 N N . SER B 1 123 ? -11.867 0.531 1.479 1 95 123 SER B N 1
ATOM 2410 C CA . SER B 1 123 ? -10.445 0.367 1.797 1 95 123 SER B CA 1
ATOM 2411 C C . SER B 1 123 ? -10.047 1.222 2.994 1 95 123 SER B C 1
ATOM 2413 O O . SER B 1 123 ? -10.672 2.25 3.266 1 95 123 SER B O 1
ATOM 2415 N N . HIS B 1 124 ? -9.094 0.803 3.688 1 97.44 124 HIS B N 1
ATOM 2416 C CA . HIS B 1 124 ? -8.578 1.447 4.891 1 97.44 124 HIS B CA 1
ATOM 2417 C C . HIS B 1 124 ? -7.062 1.35 4.965 1 97.44 124 HIS B C 1
ATOM 2419 O O . HIS B 1 124 ? -6.496 0.262 4.832 1 97.44 124 HIS B O 1
ATOM 2425 N N . MET B 1 125 ? -6.422 2.504 5.219 1 97 125 MET B N 1
ATOM 2426 C CA . MET B 1 125 ? -4.961 2.525 5.203 1 97 125 MET B CA 1
ATOM 2427 C C . MET B 1 125 ? -4.414 3.162 6.477 1 97 125 MET B C 1
ATOM 2429 O O . MET B 1 125 ? -4.938 4.172 6.945 1 97 125 MET B O 1
ATOM 2433 N N . LEU B 1 126 ? -3.463 2.52 7.059 1 98.38 126 LEU B N 1
ATOM 2434 C CA . LEU B 1 126 ? -2.551 3.115 8.031 1 98.38 126 LEU B CA 1
ATOM 2435 C C . LEU B 1 126 ? -1.235 3.512 7.367 1 98.38 126 LEU B C 1
ATOM 2437 O O . LEU B 1 126 ? -0.586 2.686 6.727 1 98.38 126 LEU B O 1
ATOM 2441 N N . LEU B 1 127 ? -0.884 4.762 7.508 1 97.62 127 LEU B N 1
ATOM 2442 C CA . LEU B 1 127 ? 0.305 5.297 6.855 1 97.62 127 LEU B CA 1
ATOM 2443 C C . LEU B 1 127 ? 1.329 5.766 7.883 1 97.62 127 LEU B C 1
ATOM 2445 O O . LEU B 1 127 ? 0.977 6.438 8.852 1 97.62 127 LEU B O 1
ATOM 2449 N N . ARG B 1 128 ? 2.523 5.348 7.754 1 97.88 128 ARG B N 1
ATOM 2450 C CA . ARG B 1 128 ? 3.672 5.836 8.508 1 97.88 128 ARG B CA 1
ATOM 2451 C C . ARG B 1 128 ? 4.449 6.879 7.711 1 97.88 128 ARG B C 1
ATOM 2453 O O . ARG B 1 128 ? 4.973 6.578 6.633 1 97.88 128 ARG B O 1
ATOM 2460 N N . ALA B 1 129 ? 4.547 8.062 8.234 1 96.25 129 ALA B N 1
ATOM 2461 C CA . ALA B 1 129 ? 5.164 9.164 7.504 1 96.25 129 ALA B CA 1
ATOM 2462 C C . ALA B 1 129 ? 6.293 9.797 8.32 1 96.25 129 ALA B C 1
ATOM 2464 O O . ALA B 1 129 ? 6.203 9.891 9.539 1 96.25 129 ALA B O 1
ATOM 2465 N N . ALA B 1 130 ? 7.277 10.258 7.609 1 95.62 130 ALA B N 1
ATOM 2466 C CA . ALA B 1 130 ? 8.406 10.922 8.258 1 95.62 130 ALA B CA 1
ATOM 2467 C C . ALA B 1 130 ? 8.602 12.328 7.691 1 95.62 130 ALA B C 1
ATOM 2469 O O . ALA B 1 130 ? 8.352 12.57 6.508 1 95.62 130 ALA B O 1
ATOM 2470 N N . THR B 1 131 ? 8.992 13.172 8.508 1 95.19 131 THR B N 1
ATOM 2471 C CA . THR B 1 131 ? 9.508 14.469 8.102 1 95.19 131 THR B CA 1
ATOM 2472 C C . THR B 1 131 ? 11.039 14.461 8.062 1 95.19 131 THR B C 1
ATOM 2474 O O . THR B 1 131 ? 11.68 13.984 8.992 1 95.19 131 THR B O 1
ATOM 2477 N N . THR B 1 132 ? 11.539 15.008 6.977 1 94.25 132 THR B N 1
ATOM 2478 C CA . THR B 1 132 ? 12.969 14.797 6.797 1 94.25 132 THR B CA 1
ATOM 2479 C C . THR B 1 132 ? 13.656 16.094 6.363 1 94.25 132 THR B C 1
ATOM 2481 O O . THR B 1 132 ? 13 17.016 5.875 1 94.25 132 THR B O 1
ATOM 2484 N N . THR B 1 133 ? 14.953 16.109 6.629 1 93.06 133 THR B N 1
ATOM 2485 C CA . THR B 1 133 ? 15.898 17.062 6.039 1 93.06 133 THR B CA 1
ATOM 2486 C C . THR B 1 133 ? 17.047 16.328 5.352 1 93.06 133 THR B C 1
ATOM 2488 O O . THR B 1 133 ? 17.016 15.094 5.238 1 93.06 133 THR B O 1
ATOM 2491 N N . GLY B 1 134 ? 17.953 17.078 4.812 1 86.38 134 GLY B N 1
ATOM 2492 C CA . GLY B 1 134 ? 19.141 16.453 4.254 1 86.38 134 GLY B CA 1
ATOM 2493 C C . GLY B 1 134 ? 19.922 15.641 5.266 1 86.38 134 GLY B C 1
ATOM 2494 O O . GLY B 1 134 ? 20.625 14.695 4.902 1 86.38 134 GLY B O 1
ATOM 2495 N N . SER B 1 135 ? 19.75 15.922 6.527 1 89 135 SER B N 1
ATOM 2496 C CA . SER B 1 135 ? 20.531 15.297 7.594 1 89 135 SER B CA 1
ATOM 2497 C C . SER B 1 135 ? 19.781 14.133 8.219 1 89 135 SER B C 1
ATOM 2499 O O . SER B 1 135 ? 20.297 13.461 9.117 1 89 135 SER B O 1
ATOM 2501 N N . GLY B 1 136 ? 18.594 13.945 7.766 1 90.94 136 GLY B N 1
ATOM 2502 C CA . GLY B 1 136 ? 17.859 12.82 8.32 1 90.94 136 GLY B CA 1
ATOM 2503 C C . GLY B 1 136 ? 16.469 13.18 8.773 1 90.94 136 GLY B C 1
ATOM 2504 O O . GLY B 1 136 ? 15.891 14.164 8.305 1 90.94 136 GLY B O 1
ATOM 2505 N N . ILE B 1 137 ? 15.961 12.352 9.68 1 94.88 137 ILE B N 1
ATOM 2506 C CA . ILE B 1 137 ? 14.578 12.5 10.125 1 94.88 137 ILE B CA 1
ATOM 2507 C C . ILE B 1 137 ? 14.477 13.617 11.156 1 94.88 137 ILE B C 1
ATOM 2509 O O . ILE B 1 137 ? 15.336 13.734 12.039 1 94.88 137 ILE B O 1
ATOM 2513 N N . VAL B 1 138 ? 13.508 14.492 10.953 1 96.94 138 VAL B N 1
ATOM 2514 C CA . VAL B 1 138 ? 13.141 15.477 11.961 1 96.94 138 VAL B CA 1
ATOM 2515 C C . VAL B 1 138 ? 12.219 14.836 13 1 96.94 138 VAL B C 1
ATOM 2517 O O . VAL B 1 138 ? 11.18 14.273 12.656 1 96.94 138 VAL B O 1
ATOM 2520 N N . PRO B 1 139 ? 12.594 14.875 14.234 1 97.19 139 PRO B N 1
ATOM 2521 C CA . PRO B 1 139 ? 11.711 14.281 15.242 1 97.19 139 PRO B CA 1
ATOM 2522 C C . PRO B 1 139 ? 10.297 14.852 15.195 1 97.19 139 PRO B C 1
ATOM 2524 O O . PRO B 1 139 ? 10.125 16.078 15.172 1 97.19 139 PRO B O 1
ATOM 2527 N N . PRO B 1 140 ? 9.273 14.008 15.25 1 97.56 140 PRO B N 1
ATOM 2528 C CA . PRO B 1 140 ? 7.887 14.477 15.156 1 97.56 140 PRO B CA 1
ATOM 2529 C C . PRO B 1 140 ? 7.535 15.5 16.234 1 97.56 140 PRO B C 1
ATOM 2531 O O . PRO B 1 140 ? 6.715 16.391 16 1 97.56 140 PRO B O 1
ATOM 2534 N N . ALA B 1 141 ? 8.117 15.383 17.359 1 96.62 141 ALA B N 1
ATOM 2535 C CA . ALA B 1 141 ? 7.852 16.344 18.438 1 96.62 141 ALA B CA 1
ATOM 2536 C C . ALA B 1 141 ? 8.234 17.75 18.016 1 96.62 141 ALA B C 1
ATOM 2538 O O . ALA B 1 141 ? 7.562 18.719 18.375 1 96.62 141 ALA B O 1
ATOM 2539 N N . GLU B 1 142 ? 9.344 17.859 17.359 1 96.81 142 GLU B N 1
ATOM 2540 C CA . GLU B 1 142 ? 9.766 19.156 16.844 1 96.81 142 GLU B CA 1
ATOM 2541 C C . GLU B 1 142 ? 8.766 19.688 15.82 1 96.81 142 GLU B C 1
ATOM 2543 O O . GLU B 1 142 ? 8.43 20.875 15.844 1 96.81 142 GLU B O 1
ATOM 2548 N N . VAL B 1 143 ? 8.305 18.828 14.938 1 97.25 143 VAL B N 1
ATOM 2549 C CA . VAL B 1 143 ? 7.312 19.203 13.93 1 97.25 143 VAL B CA 1
ATOM 2550 C C . VAL B 1 143 ? 6.016 19.625 14.625 1 97.25 143 VAL B C 1
ATOM 2552 O O . VAL B 1 143 ? 5.438 20.672 14.297 1 97.25 143 VAL B O 1
ATOM 2555 N N . ALA B 1 144 ? 5.57 18.828 15.578 1 96.88 144 ALA B N 1
ATOM 2556 C CA . ALA B 1 144 ? 4.344 19.109 16.328 1 96.88 144 ALA B CA 1
ATOM 2557 C C . ALA B 1 144 ? 4.434 20.453 17.047 1 96.88 144 ALA B C 1
ATOM 2559 O O . ALA B 1 144 ? 3.465 21.203 17.078 1 96.88 144 ALA B O 1
ATOM 2560 N N . ALA B 1 145 ? 5.539 20.703 17.594 1 96.06 145 ALA B N 1
ATOM 2561 C CA . ALA B 1 145 ? 5.742 21.969 18.297 1 96.06 145 ALA B CA 1
ATOM 2562 C C . ALA B 1 145 ? 5.617 23.156 17.328 1 96.06 145 ALA B C 1
ATOM 2564 O O . ALA B 1 145 ? 4.992 24.156 17.656 1 96.06 145 ALA B O 1
ATOM 2565 N N . ALA B 1 146 ? 6.238 22.953 16.203 1 96.25 146 ALA B N 1
ATOM 2566 C CA . ALA B 1 146 ? 6.176 24.016 15.195 1 96.25 146 ALA B CA 1
ATOM 2567 C C . ALA B 1 146 ? 4.738 24.266 14.742 1 96.25 146 ALA B C 1
ATOM 2569 O O . ALA B 1 146 ? 4.395 25.375 14.32 1 96.25 146 ALA B O 1
ATOM 2570 N N . LEU B 1 147 ? 3.924 23.266 14.859 1 96.25 147 LEU B N 1
ATOM 2571 C CA . LEU B 1 147 ? 2.521 23.344 14.461 1 96.25 147 LEU B CA 1
ATOM 2572 C C . LEU B 1 147 ? 1.655 23.797 15.633 1 96.25 147 LEU B C 1
ATOM 2574 O O . LEU B 1 147 ? 0.446 23.984 15.484 1 96.25 147 LEU B O 1
ATOM 2578 N N . GLY B 1 148 ? 2.326 23.891 16.766 1 94.62 148 GLY B N 1
ATOM 2579 C CA . GLY B 1 148 ? 1.578 24.25 17.953 1 94.62 148 GLY B CA 1
ATOM 2580 C C . GLY B 1 148 ? 0.777 23.109 18.531 1 94.62 148 GLY B C 1
ATOM 2581 O O . GLY B 1 148 ? -0.249 23.312 19.172 1 94.62 148 GLY B O 1
ATOM 2582 N N . ALA B 1 149 ? 1.367 22.062 18.109 1 89.62 149 ALA B N 1
ATOM 2583 C CA . ALA B 1 149 ? 0.708 20.859 18.625 1 89.62 149 ALA B CA 1
ATOM 2584 C C . ALA B 1 149 ? 1.376 20.391 19.922 1 89.62 149 ALA B C 1
ATOM 2586 O O . ALA B 1 149 ? 2.531 20.734 20.188 1 89.62 149 ALA B O 1
ATOM 2587 N N . GLY B 1 150 ? 0.793 19.953 20.969 1 89 150 GLY B N 1
ATOM 2588 C CA . GLY B 1 150 ? 1.3 19.375 22.203 1 89 150 GLY B CA 1
ATOM 2589 C C . GLY B 1 150 ? 1.821 17.969 22.047 1 89 150 GLY B C 1
ATOM 2590 O O . GLY B 1 150 ? 2.627 17.688 21.156 1 89 150 GLY B O 1
ATOM 2591 N N . GLU B 1 151 ? 1.56 17.219 22.891 1 94.12 151 GLU B N 1
ATOM 2592 C CA . GLU B 1 151 ? 1.993 15.82 22.906 1 94.12 151 GLU B CA 1
ATOM 2593 C C . GLU B 1 151 ? 1.071 14.945 22.062 1 94.12 151 GLU B C 1
ATOM 2595 O O . GLU B 1 151 ? -0.114 15.25 21.922 1 94.12 151 GLU B O 1
ATOM 2600 N N . SER B 1 152 ? 1.682 13.93 21.484 1 97.5 152 SER B N 1
ATOM 2601 C CA . SER B 1 152 ? 0.883 12.969 20.75 1 97.5 152 SER B CA 1
ATOM 2602 C C . SER B 1 152 ? -0.063 12.203 21.656 1 97.5 152 SER B C 1
ATOM 2604 O O . SER B 1 152 ? 0.314 11.82 22.766 1 97.5 152 SER B O 1
ATOM 2606 N N . PRO B 1 153 ? -1.268 12.031 21.266 1 97 153 PRO B N 1
ATOM 2607 C CA . PRO B 1 153 ? -2.057 11.031 21.984 1 97 153 PRO B CA 1
ATOM 2608 C C . PRO B 1 153 ? -1.484 9.617 21.844 1 97 153 PRO B C 1
ATOM 2610 O O . PRO B 1 153 ? -0.666 9.367 20.969 1 97 153 PRO B O 1
ATOM 2613 N N . PRO B 1 154 ? -1.841 8.75 22.812 1 97.25 154 PRO B N 1
ATOM 2614 C CA . PRO B 1 154 ? -1.469 7.352 22.562 1 97.25 154 PRO B CA 1
ATOM 2615 C C . PRO B 1 154 ? -2.027 6.82 21.25 1 97.25 154 PRO B C 1
ATOM 2617 O O . PRO B 1 154 ? -3.176 7.109 20.891 1 97.25 154 PRO B O 1
ATOM 2620 N N . LEU B 1 155 ? -1.225 6.141 20.5 1 97.94 155 LEU B N 1
ATOM 2621 C CA . LEU B 1 155 ? -1.717 5.504 19.281 1 97.94 155 LEU B CA 1
ATOM 2622 C C . LEU B 1 155 ? -2.711 4.395 19.609 1 97.94 155 LEU B C 1
ATOM 2624 O O . LEU B 1 155 ? -2.557 3.695 20.609 1 97.94 155 LEU B O 1
ATOM 2628 N N . PRO B 1 156 ? -3.758 4.258 18.797 1 97.38 156 PRO B N 1
ATOM 2629 C CA . PRO B 1 156 ? -4.664 3.131 19.031 1 97.38 156 PRO B CA 1
ATOM 2630 C C . PRO B 1 156 ? -3.939 1.787 19.062 1 97.38 156 PRO B C 1
ATOM 2632 O O . PRO B 1 156 ? -2.93 1.616 18.375 1 97.38 156 PRO B O 1
ATOM 2635 N N . ASP B 1 157 ? -4.465 0.784 19.734 1 97.38 157 ASP B N 1
ATOM 2636 C CA . ASP B 1 157 ? -3.84 -0.521 19.922 1 97.38 157 ASP B CA 1
ATOM 2637 C C . ASP B 1 157 ? -3.561 -1.196 18.578 1 97.38 157 ASP B C 1
ATOM 2639 O O . ASP B 1 157 ? -2.516 -1.822 18.406 1 97.38 157 ASP B O 1
ATOM 2643 N N . TRP B 1 158 ? -4.449 -1.096 17.656 1 97.62 158 TRP B N 1
ATOM 2644 C CA . TRP B 1 158 ? -4.297 -1.767 16.375 1 97.62 158 TRP B CA 1
ATOM 2645 C C . TRP B 1 158 ? -3.145 -1.161 15.578 1 97.62 158 TRP B C 1
ATOM 2647 O O . TRP B 1 158 ? -2.426 -1.874 14.875 1 97.62 158 TRP B O 1
ATOM 2657 N N . ALA B 1 159 ? -2.955 0.199 15.648 1 98.19 159 ALA B N 1
ATOM 2658 C CA . ALA B 1 159 ? -1.814 0.845 15 1 98.19 159 ALA B CA 1
ATOM 2659 C C . ALA B 1 159 ? -0.502 0.419 15.648 1 98.19 159 ALA B C 1
ATOM 2661 O O . ALA B 1 159 ? 0.474 0.121 14.961 1 98.19 159 ALA B O 1
ATOM 2662 N N . GLN B 1 160 ? -0.546 0.345 16.984 1 98.25 160 GLN B N 1
ATOM 2663 C CA . GLN B 1 160 ? 0.637 -0.096 17.719 1 98.25 160 GLN B CA 1
ATOM 2664 C C . GLN B 1 160 ? 1 -1.535 17.359 1 98.25 160 GLN B C 1
ATOM 2666 O O . GLN B 1 160 ? 2.18 -1.87 17.234 1 98.25 160 GLN B O 1
ATOM 2671 N N . ALA B 1 161 ? 0.004 -2.359 17.25 1 98.31 161 ALA B N 1
ATOM 2672 C CA . ALA B 1 161 ? 0.233 -3.752 16.875 1 98.31 161 ALA B CA 1
ATOM 2673 C C . ALA B 1 161 ? 0.908 -3.852 15.508 1 98.31 161 ALA B C 1
ATOM 2675 O O . ALA B 1 161 ? 1.814 -4.664 15.312 1 98.31 161 ALA B O 1
ATOM 2676 N N . TRP B 1 162 ? 0.466 -3.031 14.562 1 98.25 162 TRP B N 1
ATOM 2677 C CA . TRP B 1 162 ? 1.095 -3.027 13.25 1 98.25 162 TRP B CA 1
ATOM 2678 C C . TRP B 1 162 ? 2.549 -2.576 13.336 1 98.25 162 TRP B C 1
ATOM 2680 O O . TRP B 1 162 ? 3.426 -3.15 12.688 1 98.25 162 TRP B O 1
ATOM 2690 N N . ILE B 1 163 ? 2.766 -1.554 14.125 1 98.25 163 ILE B N 1
ATOM 2691 C CA . ILE B 1 163 ? 4.117 -1.032 14.297 1 98.25 163 ILE B CA 1
ATOM 2692 C C . ILE B 1 163 ? 5.031 -2.133 14.828 1 98.25 163 ILE B C 1
ATOM 2694 O O . ILE B 1 163 ? 6.133 -2.34 14.312 1 98.25 163 ILE B O 1
ATOM 2698 N N . GLU B 1 164 ? 4.578 -2.826 15.773 1 97.94 164 GLU B N 1
ATOM 2699 C CA . GLU B 1 164 ? 5.352 -3.902 16.391 1 97.94 164 GLU B CA 1
ATOM 2700 C C . GLU B 1 164 ? 5.57 -5.051 15.406 1 97.94 164 GLU B C 1
ATOM 2702 O O . GLU B 1 164 ? 6.664 -5.617 15.336 1 97.94 164 GLU B O 1
ATOM 2707 N N . ALA B 1 165 ? 4.559 -5.422 14.672 1 98 165 ALA B N 1
ATOM 2708 C CA . ALA B 1 165 ? 4.676 -6.484 13.68 1 98 165 ALA B CA 1
ATOM 2709 C C . ALA B 1 165 ? 5.672 -6.109 12.586 1 98 165 ALA B C 1
ATOM 2711 O O . ALA B 1 165 ? 6.488 -6.934 12.172 1 98 165 ALA B O 1
ATOM 2712 N N . ASP B 1 166 ? 5.586 -4.863 12.164 1 97 166 ASP B N 1
ATOM 2713 C CA . ASP B 1 166 ? 6.465 -4.398 11.094 1 97 166 ASP B CA 1
ATOM 2714 C C . ASP B 1 166 ? 7.926 -4.41 11.539 1 97 166 ASP B C 1
ATOM 2716 O O . ASP B 1 166 ? 8.828 -4.59 10.727 1 97 166 ASP B O 1
ATOM 2720 N N . ALA B 1 167 ? 8.141 -4.207 12.844 1 96.5 167 ALA B N 1
ATOM 2721 C CA . ALA B 1 167 ? 9.492 -4.207 13.391 1 96.5 167 ALA B CA 1
ATOM 2722 C C . ALA B 1 167 ? 10.117 -5.602 13.328 1 96.5 167 ALA B C 1
ATOM 2724 O O . ALA B 1 167 ? 11.336 -5.75 13.367 1 96.5 167 ALA B O 1
ATOM 2725 N N . LEU B 1 168 ? 9.305 -6.641 13.18 1 96.88 168 LEU B N 1
ATOM 2726 C CA . LEU B 1 168 ? 9.797 -8.016 13.109 1 96.88 168 LEU B CA 1
ATOM 2727 C C . LEU B 1 168 ? 10.211 -8.367 11.688 1 96.88 168 LEU B C 1
ATOM 2729 O O . LEU B 1 168 ? 10.883 -9.383 11.469 1 96.88 168 LEU B O 1
ATOM 2733 N N . ARG B 1 169 ? 9.797 -7.621 10.766 1 96.44 169 ARG B N 1
ATOM 2734 C CA . ARG B 1 169 ? 10.094 -7.898 9.359 1 96.44 169 ARG B CA 1
ATOM 2735 C C . ARG B 1 169 ? 11.586 -7.785 9.086 1 96.44 169 ARG B C 1
ATOM 2737 O O . ARG B 1 169 ? 12.211 -6.773 9.414 1 96.44 169 ARG B O 1
ATOM 2744 N N . PRO B 1 170 ? 12.094 -8.859 8.469 1 95.62 170 PRO B N 1
ATOM 2745 C CA . PRO B 1 170 ? 13.531 -8.789 8.188 1 95.62 170 PRO B CA 1
ATOM 2746 C C . PRO B 1 170 ? 13.891 -7.656 7.227 1 95.62 170 PRO B C 1
ATOM 2748 O O . PRO B 1 170 ? 13.141 -7.387 6.281 1 95.62 170 PRO B O 1
ATOM 2751 N N . TRP B 1 171 ? 14.969 -7.004 7.52 1 94.94 171 TRP B N 1
ATOM 2752 C CA . TRP B 1 171 ? 15.5 -5.977 6.621 1 94.94 171 TRP B CA 1
ATOM 2753 C C . TRP B 1 171 ? 17.016 -6.062 6.531 1 94.94 171 TRP B C 1
ATOM 2755 O O . TRP B 1 171 ? 17.703 -6.023 7.555 1 94.94 171 TRP B O 1
ATOM 2765 N N . PRO B 1 172 ? 17.656 -6.164 5.367 1 94.31 172 PRO B N 1
ATOM 2766 C CA . PRO B 1 172 ? 16.891 -6.359 4.129 1 94.31 172 PRO B CA 1
ATOM 2767 C C . PRO B 1 172 ? 16.297 -7.762 4.012 1 94.31 172 PRO B C 1
ATOM 2769 O O . PRO B 1 172 ? 16.703 -8.672 4.742 1 94.31 172 PRO B O 1
ATOM 2772 N N . PRO B 1 173 ? 15.234 -7.809 3.158 1 93.38 173 PRO B N 1
ATOM 2773 C CA . PRO B 1 173 ? 14.688 -9.148 2.932 1 93.38 173 PRO B CA 1
ATOM 2774 C C . PRO B 1 173 ? 15.672 -10.07 2.207 1 93.38 173 PRO B C 1
ATOM 2776 O O . PRO B 1 173 ? 16.688 -9.602 1.69 1 93.38 173 PRO B O 1
ATOM 2779 N N . ALA B 1 174 ? 15.406 -11.406 2.301 1 81.25 174 ALA B N 1
ATOM 2780 C CA . ALA B 1 174 ? 16.266 -12.367 1.61 1 81.25 174 ALA B CA 1
ATOM 2781 C C . ALA B 1 174 ? 16.234 -12.148 0.101 1 81.25 174 ALA B C 1
ATOM 2783 O O . ALA B 1 174 ? 15.164 -11.945 -0.48 1 81.25 174 ALA B O 1
ATOM 2784 N N . ALA B 1 175 ? 17.391 -11.844 -0.36 1 71 175 ALA B N 1
ATOM 2785 C CA . ALA B 1 175 ? 17.484 -11.633 -1.803 1 71 175 ALA B CA 1
ATOM 2786 C C . ALA B 1 175 ? 17.312 -12.945 -2.561 1 71 175 ALA B C 1
ATOM 2788 O O . ALA B 1 175 ? 17.672 -14.008 -2.057 1 71 175 ALA B O 1
#

Sequence (350 aa):
MYPYVRLFMEMRRARRLDPLPVLGTHRSSHRCLPWDLAPWRELNNGRTLTLFDLGRAPLLVRTGMQRICSEKGWGMTVAGSSVRYRRRVVLMERLEMVSRCLGWDGRFFYMEQSLWRKGDCTSHMLLRAATTTGSGIVPPAEVAAALGAGESPPLPDWAQAWIEADALRPWPPAAMYPYVRLFMEMRRARRLDPLPVLGTHRSSHRCLPWDLAPWRELNNGRTLTLFDLGRAPLLVRTGMQRICSEKGWGMTVAGSSVRYRRRVVLMERLEMVSRCLGWDGRFFYMEQSLWRKGDCTSHMLLRAATTTGSGIVPPAEVAAALGAGESPPLPDWAQAWIEADALRPWPPAA

pLDDT: mean 89.75, std 11.64, range [45.28, 98.5]

Secondary structure (DSSP, 8-state):
---HHHHHHHHHHHHTSPP--TT-EEEEEEE--GGGB-TTSSB-HHHHHHHHHHHHHHHHHHHTHHHHHHHHT-EEEEEEEEEEE-SPPPTT-EEEEEEEEEEE-SS-EEEEEEEEETTEEEEEEEEEEEEEETTEEPPHHHHHHHTT--PPPPPPHHHHHHHHHHHTS-SS---/---HHHHHHHHHHHHTSPP--TT-EEEEEEE--GGGB-TTSSB-HHHHHHHHHHHHHHHHHHHTHHHHHHHHT-EEEEEEEEEEE-SPPPTT-EEEEEEEEEEE-SS-EEEEEEEEETTEEEEEEEEEEEEEETTEEPPHHHHHHHTT--PPPPPPHHHHHHHHHHHTS-SSPP-

InterPro domains:
  IPR029069 HotDog domain superfamily [SSF54637] (25-164)
  IPR051490 THEM6/lcsJ thioesterase [PTHR12475] (5-165)

Solvent-accessible surface area (backbone atoms only — not comparable to full-atom values): 18306 Å² total; per-residue (Å²): 72,78,62,58,68,58,41,52,52,40,41,56,53,26,72,73,46,77,72,37,59,74,68,35,76,40,74,48,75,44,65,40,49,78,74,51,45,32,95,84,70,32,54,29,75,20,43,51,50,48,53,49,45,55,43,46,51,24,38,31,50,24,35,40,49,50,55,52,26,61,75,70,62,40,43,77,45,68,41,30,36,39,38,40,42,78,44,84,56,56,79,66,38,63,31,40,34,43,25,31,38,58,29,46,52,80,58,30,38,33,31,40,36,36,34,26,46,92,88,39,67,24,35,41,33,43,36,34,31,33,39,27,46,98,89,39,76,43,45,34,65,60,54,30,47,75,66,68,41,76,78,58,53,80,62,55,69,34,59,50,36,39,54,55,18,58,69,56,45,69,77,74,62,90,126,71,78,61,57,68,60,41,51,52,40,41,58,52,26,72,74,44,76,73,35,59,73,66,35,76,40,74,49,75,45,65,41,48,77,75,50,46,33,93,85,71,31,53,30,76,19,42,52,49,48,53,48,44,56,44,47,51,24,39,31,50,24,34,40,50,50,56,53,26,62,75,69,61,41,44,76,44,70,42,28,36,38,38,41,42,76,42,83,57,55,78,67,37,63,31,39,35,43,26,31,39,58,30,44,52,80,58,31,38,33,32,40,37,36,36,28,46,93,88,39,67,24,35,39,35,44,35,34,32,33,38,27,46,99,89,39,76,44,44,34,63,60,53,29,47,75,65,69,41,76,78,57,53,80,62,56,69,35,60,50,36,39,54,56,18,58,69,55,45,70,78,75,64,90,127

Organism: Cereibacter sphaeroides (strain ATCC 17023 / DSM 158 / JCM 6121 / CCUG 31486 / LMG 2827 / NBRC 12203 / NCIMB 8253 / ATH 2.4.1.) (NCBI:txid272943)

Radius of gyration: 19.84 Å; Cα contacts (8 Å, |Δi|>4): 698; chains: 2; bounding box: 45×58×46 Å

Nearest PDB structures (foldseek):
  1njk-assembly1_D  TM=9.134E-01  e=3.041E-08  Escherichia coli
  3hm0-assembly1_C  TM=8.757E-01  e=2.692E-08  Bartonella henselae
  5vpj-assembly3_J  TM=8.370E-01  e=3.097E-07  Actinomadura verrucosospora
  3r87-assembly1_A  TM=7.919E-01  e=2.579E-07  Photobacterium profundum
  3qoo-assembly1_A-2  TM=8.076E-01  e=8.907E-06  Thermanaerovibrio acidaminovorans DSM 6589